Protein AF-A0A1A9G504-F1 (afdb_monomer_lite)

Sequence (222 aa):
MKFLPTSFRLSRKLLIIVTGVVVLTGASGAAAIFVGRDALLGPPAEQVSGAACTTVSTVRLDRNGQQWLRKYVRSDAKDGDVRIKTALRVAGAVSNHEEADLYQVILLDAAGPVNRADMRGRAIGAEVLFARNPSAIPGMAAPFVARYTTGQPAGNGEFYGERKELSLDEIKTIVTAMKERADCIDPHAVEEAGGHREAKAEGGHGEASAEDGSHEVAASEH

Structure (mmCIF, N/CA/C/O backbone):
data_AF-A0A1A9G504-F1
#
_entry.id   AF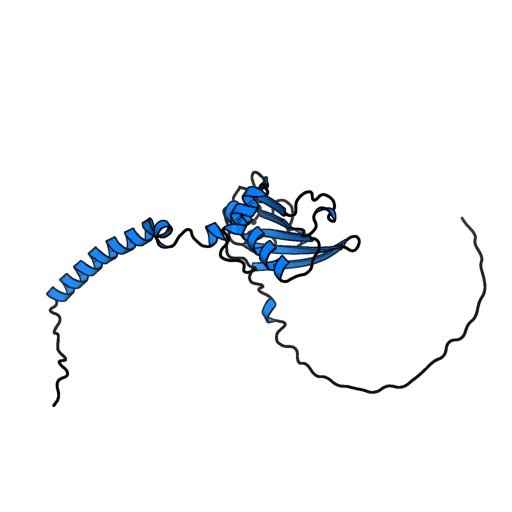-A0A1A9G504-F1
#
loop_
_atom_site.group_PDB
_atom_site.id
_atom_site.type_symbol
_atom_site.label_atom_id
_atom_site.label_alt_id
_atom_site.label_comp_id
_atom_site.label_asym_id
_atom_site.label_entity_id
_atom_site.label_seq_id
_atom_site.pdbx_PDB_ins_code
_atom_site.Cartn_x
_atom_site.Cartn_y
_atom_site.Cartn_z
_atom_site.occupancy
_atom_site.B_iso_or_equiv
_atom_site.auth_seq_id
_atom_site.auth_comp_id
_atom_site.auth_asym_id
_atom_site.auth_atom_id
_atom_site.pdbx_PDB_model_num
ATOM 1 N N . MET A 1 1 ? -19.386 -36.206 -58.425 1.00 35.31 1 MET A N 1
ATOM 2 C CA . MET A 1 1 ? -18.676 -35.072 -59.060 1.00 35.31 1 MET A CA 1
ATOM 3 C C . MET A 1 1 ? -17.596 -34.597 -58.103 1.00 35.31 1 MET A C 1
ATOM 5 O O . MET A 1 1 ? -17.877 -34.444 -56.923 1.00 35.31 1 MET A O 1
ATOM 9 N N . LYS A 1 2 ? -16.356 -34.499 -58.583 1.00 49.28 2 LYS A N 1
ATOM 10 C CA . LYS A 1 2 ? -15.133 -34.321 -57.793 1.00 49.28 2 LYS A CA 1
ATOM 11 C C . LYS A 1 2 ? -14.494 -33.010 -58.245 1.00 49.28 2 LYS A C 1
ATOM 13 O O . LYS A 1 2 ? -14.069 -32.955 -59.388 1.00 49.28 2 LYS A O 1
ATOM 18 N N . PHE A 1 3 ? -14.447 -31.991 -57.386 1.00 44.38 3 PHE A N 1
ATOM 19 C CA . PHE A 1 3 ? -13.651 -30.777 -57.611 1.00 44.38 3 PHE A CA 1
ATOM 20 C C . PHE A 1 3 ? -13.178 -30.199 -56.271 1.00 44.38 3 PHE A C 1
ATOM 22 O O . PHE A 1 3 ? -13.770 -29.276 -55.727 1.00 44.38 3 PHE A O 1
ATOM 29 N N . LEU A 1 4 ? -12.082 -30.754 -55.747 1.00 56.56 4 LEU A N 1
ATOM 30 C CA . LEU A 1 4 ? -11.116 -29.941 -55.010 1.00 56.56 4 LEU A CA 1
ATOM 31 C C . LEU A 1 4 ? -10.142 -29.361 -56.044 1.00 56.56 4 LEU A C 1
ATOM 33 O O . LEU A 1 4 ? -9.482 -30.151 -56.725 1.00 56.56 4 LEU A O 1
ATOM 37 N N . PRO A 1 5 ? -10.010 -28.033 -56.186 1.00 54.72 5 PRO A N 1
ATOM 38 C CA . PRO A 1 5 ? -8.910 -27.461 -56.939 1.00 54.72 5 PRO A CA 1
ATOM 39 C C . PRO A 1 5 ? -7.704 -27.288 -56.009 1.00 54.72 5 PRO A C 1
ATOM 41 O O . PRO A 1 5 ? -7.529 -26.257 -55.364 1.00 54.72 5 PRO A O 1
ATOM 44 N N . THR A 1 6 ? -6.842 -28.301 -55.965 1.00 62.38 6 THR A N 1
ATOM 45 C CA . THR A 1 6 ? -5.483 -28.174 -55.429 1.00 62.38 6 THR A CA 1
ATOM 46 C C . THR A 1 6 ? -4.529 -27.961 -56.597 1.00 62.38 6 THR A C 1
ATOM 48 O O . THR A 1 6 ? -4.148 -28.922 -57.252 1.00 62.38 6 THR A O 1
ATOM 51 N N . SER A 1 7 ? -4.149 -26.709 -56.865 1.00 50.94 7 SER A N 1
ATOM 52 C CA . SER A 1 7 ? -2.791 -26.340 -57.309 1.00 50.94 7 SER A CA 1
ATOM 53 C C . SER A 1 7 ? -2.703 -24.840 -57.608 1.00 50.94 7 SER A C 1
ATOM 55 O O . SER A 1 7 ? -2.532 -24.429 -58.756 1.00 50.94 7 SER A O 1
ATOM 57 N N . PHE A 1 8 ? -2.779 -23.996 -56.578 1.00 56.97 8 PHE A N 1
ATOM 58 C CA . PHE A 1 8 ? -2.274 -22.631 -56.708 1.00 56.97 8 PHE A CA 1
ATOM 59 C C . PHE A 1 8 ? -0.743 -22.718 -56.671 1.00 56.97 8 PHE A C 1
ATOM 61 O O . PHE A 1 8 ? -0.133 -22.767 -55.603 1.00 56.97 8 PHE A O 1
ATOM 68 N N . ARG A 1 9 ? -0.094 -22.838 -57.835 1.00 61.94 9 ARG A N 1
ATOM 69 C CA . ARG A 1 9 ? 1.369 -22.730 -57.906 1.00 61.94 9 ARG A CA 1
ATOM 70 C C . ARG A 1 9 ? 1.725 -21.267 -57.655 1.00 61.94 9 ARG A C 1
ATOM 72 O O . ARG A 1 9 ? 1.732 -20.468 -58.588 1.00 61.94 9 ARG A O 1
ATOM 79 N N . LEU A 1 10 ? 1.978 -20.908 -56.392 1.00 58.88 10 LEU A N 1
ATOM 80 C CA . LEU A 1 10 ? 2.498 -19.588 -56.036 1.00 58.88 10 LEU A CA 1
ATOM 81 C C . LEU A 1 10 ? 3.826 -19.386 -56.772 1.00 58.88 10 LEU A C 1
ATOM 83 O O . LEU A 1 10 ? 4.852 -19.973 -56.433 1.00 58.88 10 LEU A O 1
ATOM 87 N N . SER A 1 11 ? 3.789 -18.565 -57.819 1.00 71.56 11 SER A N 1
ATOM 88 C CA . SER A 1 11 ? 4.985 -18.112 -58.517 1.00 71.56 11 SER A CA 1
ATOM 89 C C . SER A 1 11 ? 5.941 -17.484 -57.504 1.00 71.56 11 SER A C 1
ATOM 91 O O . SER A 1 11 ? 5.524 -16.674 -56.676 1.00 71.56 11 SER A O 1
ATOM 93 N N . ARG A 1 12 ? 7.236 -17.809 -57.597 1.00 68.81 12 ARG A N 1
ATOM 94 C CA . ARG A 1 12 ? 8.288 -17.245 -56.732 1.00 68.81 12 ARG A CA 1
ATOM 95 C C . ARG A 1 12 ? 8.244 -15.709 -56.701 1.00 68.81 12 ARG A C 1
ATOM 97 O O . ARG A 1 12 ? 8.539 -15.112 -55.676 1.00 68.81 12 ARG A O 1
ATOM 104 N N . LYS A 1 13 ? 7.803 -15.078 -57.798 1.00 70.69 13 LYS A N 1
ATOM 105 C CA . LYS A 1 13 ? 7.605 -13.623 -57.905 1.00 70.69 13 LYS A CA 1
ATOM 106 C C . LYS A 1 13 ? 6.394 -13.128 -57.105 1.00 70.69 13 LYS A C 1
ATOM 108 O O . LYS A 1 13 ? 6.485 -12.093 -56.460 1.00 70.69 13 LYS A O 1
ATOM 113 N N . LEU A 1 14 ? 5.290 -13.879 -57.110 1.00 75.31 14 LEU A N 1
ATOM 114 C CA . LEU A 1 14 ? 4.096 -13.562 -56.319 1.00 75.31 14 LEU A CA 1
ATOM 115 C C . LEU A 1 14 ? 4.392 -13.684 -54.819 1.00 75.31 14 LEU A C 1
ATOM 117 O O . LEU A 1 14 ? 3.978 -12.831 -54.046 1.00 75.31 14 LEU A O 1
ATOM 121 N N . LEU A 1 15 ? 5.167 -14.702 -54.430 1.00 76.88 15 LEU A N 1
ATOM 122 C CA . LEU A 1 15 ? 5.637 -14.875 -53.056 1.00 76.88 15 LEU A CA 1
ATOM 123 C C . LEU A 1 15 ? 6.455 -13.663 -52.599 1.00 76.88 15 LEU A C 1
ATOM 125 O O . LEU A 1 15 ? 6.139 -13.093 -51.568 1.00 76.88 15 LEU A O 1
ATOM 129 N N . ILE A 1 16 ? 7.418 -13.200 -53.403 1.00 76.56 16 ILE A N 1
ATOM 130 C CA . ILE A 1 16 ? 8.230 -12.014 -53.076 1.00 76.56 16 ILE A CA 1
ATOM 131 C C . ILE A 1 16 ? 7.366 -10.753 -52.931 1.00 76.56 16 ILE A C 1
ATOM 133 O O . ILE A 1 16 ? 7.586 -9.976 -52.007 1.00 76.56 16 ILE A O 1
ATOM 137 N N . ILE A 1 17 ? 6.369 -10.555 -53.801 1.00 77.81 17 ILE A N 1
ATOM 138 C CA . ILE A 1 17 ? 5.471 -9.392 -53.723 1.00 77.81 17 ILE A CA 1
ATOM 139 C C . ILE A 1 17 ? 4.605 -9.461 -52.464 1.00 77.81 17 ILE A C 1
ATOM 141 O O . ILE A 1 17 ? 4.524 -8.483 -51.729 1.00 77.81 17 ILE A O 1
ATOM 145 N N . VAL A 1 18 ? 3.996 -10.614 -52.180 1.00 76.44 18 VAL A N 1
ATOM 146 C CA . VAL A 1 18 ? 3.165 -10.795 -50.982 1.00 76.44 18 VAL A CA 1
ATOM 147 C C . VAL A 1 18 ? 4.009 -10.644 -49.718 1.00 76.44 18 VAL A C 1
ATOM 149 O O . VAL A 1 18 ? 3.599 -9.934 -48.807 1.00 76.44 18 VAL A O 1
ATOM 152 N N . THR A 1 19 ? 5.209 -11.226 -49.667 1.00 72.06 19 THR A N 1
ATOM 153 C CA . THR A 1 19 ? 6.129 -11.047 -48.537 1.00 72.06 19 THR A CA 1
ATOM 154 C C . THR A 1 19 ? 6.553 -9.586 -48.395 1.00 72.06 19 THR A C 1
ATOM 156 O O . THR A 1 19 ? 6.542 -9.070 -47.285 1.00 72.06 19 THR A O 1
ATOM 159 N N . GLY A 1 20 ? 6.861 -8.889 -49.493 1.00 74.25 20 GLY A N 1
ATOM 160 C CA . GLY A 1 20 ? 7.209 -7.466 -49.469 1.00 74.25 20 GLY A CA 1
ATOM 161 C C . GLY A 1 20 ? 6.076 -6.592 -48.933 1.00 74.25 20 GLY A C 1
ATOM 162 O O . GLY A 1 20 ? 6.307 -5.769 -48.051 1.00 74.25 20 GLY A O 1
ATOM 163 N N . VAL A 1 21 ? 4.845 -6.818 -49.402 1.00 73.50 21 VAL A N 1
ATOM 164 C CA . VAL A 1 21 ? 3.653 -6.108 -48.913 1.00 73.50 21 VAL A CA 1
ATOM 165 C C . VAL A 1 21 ? 3.415 -6.413 -47.438 1.00 73.50 21 VAL A C 1
ATOM 167 O O . VAL A 1 21 ? 3.274 -5.476 -46.665 1.00 73.50 21 VAL A O 1
ATOM 170 N N . VAL A 1 22 ? 3.451 -7.682 -47.022 1.00 74.94 22 VAL A N 1
ATOM 171 C CA . VAL A 1 22 ? 3.251 -8.079 -45.617 1.00 74.94 22 VAL A CA 1
ATOM 172 C C . VAL A 1 22 ? 4.322 -7.486 -44.701 1.00 74.94 22 VAL A C 1
ATOM 174 O O . VAL A 1 22 ? 3.990 -7.032 -43.610 1.00 74.94 22 VAL A O 1
ATOM 177 N N . VAL A 1 23 ? 5.587 -7.439 -45.129 1.00 69.75 23 VAL A N 1
ATOM 178 C CA . VAL A 1 23 ? 6.676 -6.823 -44.352 1.00 69.75 23 VAL A CA 1
ATOM 179 C C . VAL A 1 23 ? 6.474 -5.308 -44.237 1.00 69.75 23 VAL A C 1
ATOM 181 O O . VAL A 1 23 ? 6.589 -4.766 -43.139 1.00 69.75 23 VAL A O 1
ATOM 184 N N . LEU A 1 24 ? 6.112 -4.628 -45.329 1.00 62.97 24 LEU A N 1
ATOM 185 C CA . LEU A 1 24 ? 5.872 -3.180 -45.335 1.00 62.97 24 LEU A CA 1
ATOM 186 C C . LEU A 1 24 ? 4.631 -2.792 -44.515 1.00 62.97 24 LEU A C 1
ATOM 188 O O . LEU A 1 24 ? 4.704 -1.885 -43.688 1.00 62.97 24 LEU A O 1
ATOM 192 N N . THR A 1 25 ? 3.508 -3.495 -44.677 1.00 62.22 25 THR A N 1
ATOM 193 C CA . THR A 1 25 ? 2.282 -3.220 -43.909 1.00 62.22 25 THR A CA 1
ATOM 194 C C . THR A 1 25 ? 2.392 -3.685 -42.457 1.00 62.22 25 THR A C 1
ATOM 196 O O . THR A 1 25 ? 1.853 -3.037 -41.562 1.00 62.22 25 THR A O 1
ATOM 199 N N . GLY A 1 26 ? 3.109 -4.784 -42.202 1.00 57.88 26 GLY A N 1
ATOM 200 C CA . GLY A 1 26 ? 3.349 -5.314 -40.859 1.00 57.88 26 GLY A CA 1
ATOM 201 C C . GLY A 1 26 ? 4.216 -4.386 -40.008 1.00 57.88 26 GLY A C 1
ATOM 202 O O . GLY A 1 26 ? 3.912 -4.177 -38.834 1.00 57.88 26 GLY A O 1
ATOM 203 N N . ALA A 1 27 ? 5.235 -3.759 -40.606 1.00 57.69 27 ALA A N 1
ATOM 204 C CA . ALA A 1 27 ? 6.077 -2.781 -39.919 1.00 57.69 27 ALA A CA 1
ATOM 205 C C . ALA A 1 27 ? 5.293 -1.517 -39.509 1.00 57.69 27 ALA A C 1
ATOM 207 O O . ALA A 1 27 ? 5.419 -1.057 -38.373 1.00 57.69 27 ALA A O 1
ATOM 208 N N . SER A 1 28 ? 4.433 -0.984 -40.387 1.00 57.28 28 SER A N 1
ATOM 209 C CA . SER A 1 28 ? 3.606 0.194 -40.071 1.00 57.28 28 SER A CA 1
ATOM 210 C C . SER A 1 28 ? 2.490 -0.103 -39.061 1.00 57.28 28 SER A C 1
ATOM 212 O O . SER A 1 28 ? 2.208 0.732 -38.202 1.00 57.28 28 SER A O 1
ATOM 214 N N . GLY A 1 29 ? 1.884 -1.295 -39.116 1.00 57.09 29 GLY A N 1
ATOM 215 C CA . GLY A 1 29 ? 0.860 -1.714 -38.153 1.00 57.09 29 GLY A CA 1
ATOM 216 C C . GLY A 1 29 ? 1.403 -1.881 -36.730 1.00 57.09 29 GLY A C 1
ATOM 217 O O . GLY A 1 29 ? 0.769 -1.437 -35.773 1.00 57.09 29 GLY A O 1
ATOM 218 N N . ALA A 1 30 ? 2.605 -2.450 -36.577 1.00 59.53 30 ALA A N 1
ATOM 219 C CA . ALA A 1 30 ? 3.240 -2.623 -35.269 1.00 59.53 30 ALA A CA 1
ATOM 220 C C . ALA A 1 30 ? 3.575 -1.279 -34.594 1.00 59.53 30 ALA A C 1
ATOM 222 O O . ALA A 1 30 ? 3.347 -1.115 -33.394 1.00 59.53 30 ALA A O 1
ATOM 223 N N . ALA A 1 31 ? 4.048 -0.294 -35.366 1.00 60.19 31 ALA A N 1
ATOM 224 C CA . ALA A 1 31 ? 4.345 1.042 -34.852 1.00 60.19 31 ALA A CA 1
ATOM 225 C C . ALA A 1 31 ? 3.081 1.773 -34.358 1.00 60.19 31 ALA A C 1
ATOM 227 O O . ALA A 1 31 ? 3.099 2.382 -33.287 1.00 60.19 31 ALA A O 1
ATOM 228 N N . ALA A 1 32 ? 1.968 1.664 -35.092 1.00 62.88 32 ALA A N 1
ATOM 229 C CA . ALA A 1 32 ? 0.696 2.272 -34.702 1.00 62.88 32 ALA A CA 1
ATOM 230 C C . ALA A 1 32 ? 0.116 1.659 -33.414 1.00 62.88 32 ALA A C 1
ATOM 232 O O . ALA A 1 32 ? -0.417 2.387 -32.581 1.00 62.88 32 ALA A O 1
ATOM 233 N N . ILE A 1 33 ? 0.261 0.344 -33.210 1.00 63.03 33 ILE A N 1
ATOM 234 C CA . ILE A 1 33 ? -0.173 -0.320 -31.969 1.00 63.03 33 ILE A CA 1
ATOM 235 C C . ILE A 1 33 ? 0.709 0.092 -30.790 1.00 63.03 33 ILE A C 1
ATOM 237 O O . ILE A 1 33 ? 0.187 0.300 -29.701 1.00 63.03 33 ILE A O 1
ATOM 241 N N . PHE A 1 34 ? 2.023 0.235 -30.982 1.00 61.16 34 PHE A N 1
ATOM 242 C CA . PHE A 1 34 ? 2.930 0.610 -29.895 1.00 61.16 34 PHE A CA 1
ATOM 243 C C . PHE A 1 34 ? 2.701 2.052 -29.422 1.00 61.16 34 PHE A C 1
ATOM 245 O O . PHE A 1 34 ? 2.596 2.293 -28.223 1.00 61.16 34 PHE A O 1
ATOM 252 N N . VAL A 1 35 ? 2.560 2.999 -30.355 1.00 66.75 35 VAL A N 1
ATOM 253 C CA . VAL A 1 35 ? 2.333 4.422 -30.035 1.00 66.75 35 VAL A CA 1
ATOM 254 C C . VAL A 1 35 ? 0.873 4.695 -29.646 1.00 66.75 35 VAL A C 1
ATOM 256 O O . VAL A 1 35 ? 0.604 5.548 -28.807 1.00 66.75 35 VAL A O 1
ATOM 259 N N . GLY A 1 36 ? -0.082 3.963 -30.226 1.00 59.22 36 GLY A N 1
ATOM 260 C CA . GLY A 1 36 ? -1.516 4.129 -29.974 1.00 59.22 36 GLY A CA 1
ATOM 261 C C . GLY A 1 36 ? -2.083 3.251 -28.858 1.00 59.22 36 GLY A C 1
ATOM 262 O O . GLY A 1 36 ? -3.290 3.310 -28.620 1.00 59.22 36 GLY A O 1
ATOM 263 N N . ARG A 1 37 ? -1.266 2.429 -28.182 1.00 67.56 37 ARG A N 1
ATOM 264 C CA . ARG A 1 37 ? -1.749 1.436 -27.208 1.00 67.56 37 ARG A CA 1
ATOM 265 C C . ARG A 1 37 ? -2.593 2.067 -26.113 1.00 67.56 37 ARG A C 1
ATOM 267 O O . ARG A 1 37 ? -3.667 1.559 -25.824 1.00 67.56 37 ARG A O 1
ATOM 274 N N . ASP A 1 38 ? -2.143 3.185 -25.557 1.00 60.00 38 ASP A N 1
ATOM 275 C CA . ASP A 1 38 ? -2.834 3.831 -24.441 1.00 60.00 38 ASP A CA 1
ATOM 276 C C . ASP A 1 38 ? -4.136 4.513 -24.888 1.00 60.00 38 ASP A C 1
ATOM 278 O O . ASP A 1 38 ? -5.107 4.548 -24.136 1.00 60.00 38 ASP A O 1
ATOM 282 N N . ALA A 1 39 ? -4.199 4.991 -26.137 1.00 63.00 39 ALA A N 1
ATOM 283 C CA . ALA A 1 39 ? -5.409 5.571 -26.719 1.00 63.00 39 ALA A CA 1
ATOM 284 C C . ALA A 1 39 ? -6.437 4.503 -27.145 1.00 63.00 39 ALA A C 1
ATOM 286 O O . ALA A 1 39 ? -7.638 4.760 -27.105 1.00 63.00 39 ALA A O 1
ATOM 287 N N . LEU A 1 40 ? -5.978 3.311 -27.548 1.00 61.44 40 LEU A N 1
ATOM 288 C CA . LEU A 1 40 ? -6.829 2.219 -28.041 1.00 61.44 40 LEU A CA 1
ATOM 289 C C . LEU A 1 40 ? -7.226 1.208 -26.954 1.00 61.44 40 LEU A C 1
ATOM 291 O O . LEU A 1 40 ? -8.342 0.696 -26.981 1.00 61.44 40 LEU A O 1
ATOM 295 N N . LEU A 1 41 ? -6.328 0.900 -26.015 1.00 69.38 41 LEU A N 1
ATOM 296 C CA . LEU A 1 41 ? -6.500 -0.121 -24.970 1.00 69.38 41 LEU A CA 1
ATOM 297 C C . LEU A 1 41 ? -6.588 0.477 -23.554 1.00 69.38 41 LEU A C 1
ATOM 299 O O . LEU A 1 41 ? -6.896 -0.246 -22.604 1.00 69.38 41 LEU A O 1
ATOM 303 N N . GLY A 1 42 ? -6.374 1.789 -23.409 1.00 64.12 42 GLY A N 1
ATOM 304 C CA . GLY A 1 42 ? -6.292 2.465 -22.117 1.00 64.12 42 GLY A CA 1
ATOM 305 C C . GLY A 1 42 ? -4.930 2.284 -21.432 1.00 64.12 42 GLY A C 1
ATOM 306 O O . GLY A 1 42 ? -4.088 1.518 -21.907 1.00 64.12 42 GLY A O 1
ATOM 307 N N . PRO A 1 43 ? -4.698 2.985 -20.306 1.00 68.94 43 PRO A N 1
ATOM 308 C CA . PRO A 1 43 ? -3.458 2.865 -19.550 1.00 68.94 43 PRO A CA 1
ATOM 309 C C . PRO A 1 43 ? -3.230 1.423 -19.060 1.00 68.94 43 PRO A C 1
ATOM 311 O O . PRO A 1 43 ? -4.200 0.714 -18.765 1.00 68.94 43 PRO A O 1
ATOM 314 N N . PRO A 1 44 ? -1.962 0.984 -18.924 1.00 68.75 44 PRO A N 1
ATOM 315 C CA . PRO A 1 44 ? -1.636 -0.351 -18.432 1.00 68.75 44 PRO A CA 1
ATOM 316 C C . PRO A 1 44 ? -2.289 -0.623 -17.072 1.00 68.75 44 PRO A C 1
ATOM 318 O O . PRO A 1 44 ? -2.346 0.271 -16.228 1.00 68.75 44 PRO A O 1
ATOM 321 N N . ALA A 1 45 ? -2.717 -1.866 -16.825 1.00 68.06 45 ALA A N 1
ATOM 322 C CA . ALA A 1 45 ? -3.313 -2.263 -15.546 1.00 68.06 45 ALA A CA 1
ATOM 323 C C . ALA A 1 45 ? -2.426 -1.887 -14.347 1.00 68.06 45 ALA A C 1
ATOM 325 O O . ALA A 1 45 ? -2.937 -1.371 -13.356 1.00 68.06 45 ALA A O 1
ATOM 326 N N . GLU A 1 46 ? -1.104 -2.016 -14.491 1.00 72.50 46 GLU A N 1
ATOM 327 C CA . GLU A 1 46 ? -0.116 -1.609 -13.488 1.00 72.50 46 GLU A CA 1
ATOM 328 C C . GLU A 1 46 ? -0.187 -0.118 -13.130 1.00 72.50 46 GLU A C 1
ATOM 330 O O . GLU A 1 46 ? -0.092 0.257 -11.962 1.00 72.50 46 GLU A O 1
ATOM 335 N N . GLN A 1 47 ? -0.445 0.744 -14.114 1.00 77.06 47 GLN A N 1
ATOM 336 C CA . GLN A 1 47 ? -0.568 2.182 -13.884 1.00 77.06 47 GLN A CA 1
ATOM 337 C C . GLN A 1 47 ? -1.891 2.576 -13.224 1.00 77.06 47 GLN A C 1
ATOM 339 O O . GLN A 1 47 ? -1.969 3.646 -12.620 1.00 77.06 47 GLN A O 1
ATOM 344 N N . VAL A 1 48 ? -2.926 1.739 -13.320 1.00 81.00 48 VAL A N 1
ATOM 345 C CA . VAL A 1 48 ? -4.260 2.035 -12.774 1.00 81.00 48 VAL A CA 1
ATOM 346 C C . VAL A 1 48 ? -4.482 1.356 -11.424 1.00 81.00 48 VAL A C 1
ATOM 348 O O . VAL A 1 48 ? -4.952 1.988 -10.483 1.00 81.00 48 VAL A O 1
ATOM 351 N N . SER A 1 49 ? -4.133 0.075 -11.324 1.00 88.12 49 SER A N 1
ATOM 352 C CA . SER A 1 49 ? -4.431 -0.793 -10.177 1.00 88.12 49 SER A CA 1
ATOM 353 C C . SER A 1 49 ? -3.175 -1.244 -9.418 1.00 88.12 49 SER A C 1
ATOM 355 O O . SER A 1 49 ? -3.276 -1.981 -8.436 1.00 88.12 49 SER A O 1
ATOM 357 N N . GLY A 1 50 ? -1.992 -0.779 -9.829 1.00 91.69 50 GLY A N 1
ATOM 358 C CA . GLY A 1 50 ? -0.711 -1.175 -9.250 1.00 91.69 50 GLY A CA 1
ATOM 359 C C . GLY A 1 50 ? -0.149 -2.464 -9.852 1.00 91.69 50 GLY A C 1
ATOM 360 O O . GLY A 1 50 ? -0.811 -3.170 -10.607 1.00 91.69 50 GLY A O 1
ATOM 361 N N . ALA A 1 51 ? 1.093 -2.773 -9.507 1.00 94.25 51 ALA A N 1
ATOM 362 C CA . ALA A 1 51 ? 1.840 -3.922 -10.007 1.00 94.25 51 ALA A CA 1
ATOM 363 C C . ALA A 1 51 ? 1.393 -5.264 -9.409 1.00 94.25 51 ALA A C 1
ATOM 365 O O . ALA A 1 51 ? 0.740 -5.326 -8.360 1.00 94.25 51 ALA A O 1
ATOM 366 N N . ALA A 1 52 ? 1.829 -6.352 -10.049 1.00 93.94 52 ALA A N 1
ATOM 367 C CA . ALA A 1 52 ? 1.759 -7.695 -9.484 1.00 93.94 52 ALA A CA 1
ATOM 368 C C . ALA A 1 52 ? 2.553 -7.780 -8.170 1.00 93.94 52 ALA A C 1
ATOM 370 O O . ALA A 1 52 ? 3.550 -7.078 -7.966 1.00 93.94 52 ALA A O 1
ATOM 371 N N . CYS A 1 53 ? 2.091 -8.631 -7.258 1.00 95.62 53 CYS A N 1
ATOM 372 C CA . CYS A 1 53 ? 2.685 -8.761 -5.937 1.00 95.62 53 CYS A CA 1
ATOM 373 C C . CYS A 1 53 ? 2.475 -10.150 -5.341 1.00 95.62 53 CYS A C 1
ATOM 375 O O . CYS A 1 53 ? 1.524 -10.855 -5.696 1.00 95.62 53 CYS A O 1
ATOM 377 N N . THR A 1 54 ? 3.343 -10.505 -4.394 1.00 95.31 54 THR A N 1
ATOM 378 C CA . THR A 1 54 ? 3.218 -11.713 -3.575 1.00 95.31 54 THR A CA 1
ATOM 379 C C . THR A 1 54 ? 3.107 -11.370 -2.095 1.00 95.31 54 THR A C 1
ATOM 381 O O . THR A 1 54 ? 3.659 -10.369 -1.624 1.00 95.31 54 THR A O 1
ATOM 384 N N . THR A 1 55 ? 2.362 -12.189 -1.357 1.00 95.25 55 THR A N 1
ATOM 385 C CA . THR A 1 55 ? 2.268 -12.079 0.101 1.00 95.25 55 THR A CA 1
ATOM 386 C C . THR A 1 55 ? 3.555 -12.604 0.728 1.00 95.25 55 THR A C 1
ATOM 388 O O . THR A 1 55 ? 4.025 -13.682 0.377 1.00 95.25 55 THR A O 1
ATOM 391 N N . VAL A 1 56 ? 4.129 -11.834 1.654 1.00 93.75 56 VAL A N 1
ATOM 392 C CA . VAL A 1 56 ? 5.303 -12.248 2.436 1.00 93.75 56 VAL A CA 1
ATOM 393 C C . VAL A 1 56 ? 4.876 -12.784 3.795 1.00 93.75 56 VAL A C 1
ATOM 395 O O . VAL A 1 56 ? 5.337 -13.832 4.227 1.00 93.75 56 VAL A O 1
ATOM 398 N N . SER A 1 57 ? 4.007 -12.052 4.494 1.00 93.06 57 SER A N 1
ATOM 399 C CA . SER A 1 57 ? 3.398 -12.524 5.738 1.00 93.06 57 SER A CA 1
ATOM 400 C C . SER A 1 57 ? 2.155 -11.714 6.084 1.00 93.06 57 SER A C 1
ATOM 402 O O . SER A 1 57 ? 2.060 -10.530 5.757 1.00 93.06 57 SER A O 1
ATOM 404 N N . THR A 1 58 ? 1.231 -12.338 6.807 1.00 94.88 58 THR A N 1
ATOM 405 C CA . THR A 1 58 ? 0.076 -11.670 7.414 1.00 94.88 58 THR A CA 1
ATOM 406 C C . THR A 1 58 ? 0.143 -11.864 8.921 1.00 94.88 58 THR A C 1
ATOM 408 O O . THR A 1 58 ? 0.368 -12.968 9.412 1.00 94.88 58 THR A O 1
ATOM 411 N N . VAL A 1 59 ? -0.020 -10.782 9.672 1.00 94.56 59 VAL A N 1
ATOM 412 C CA . VAL A 1 59 ? 0.079 -10.764 11.129 1.00 94.56 59 VAL A CA 1
ATOM 413 C C . VAL A 1 59 ? -1.223 -10.240 11.695 1.00 94.56 59 VAL A C 1
ATOM 415 O O . VAL A 1 59 ? -1.615 -9.122 11.378 1.00 94.56 59 VAL A O 1
ATOM 418 N N . ARG A 1 60 ? -1.850 -11.015 12.574 1.00 95.69 60 ARG A N 1
ATOM 419 C CA . ARG A 1 60 ? -2.993 -10.569 13.371 1.00 95.69 60 ARG A CA 1
ATOM 420 C C . ARG A 1 60 ? -2.500 -10.206 14.766 1.00 95.69 60 ARG A C 1
ATOM 422 O O . ARG A 1 60 ? -1.679 -10.928 15.333 1.00 95.69 60 ARG A O 1
ATOM 429 N N . LEU A 1 61 ? -2.928 -9.059 15.272 1.00 94.12 61 LEU A N 1
ATOM 430 C CA . LEU A 1 61 ? -2.605 -8.583 16.609 1.00 94.12 61 LEU A CA 1
ATOM 431 C C . LEU A 1 61 ? -3.899 -8.188 17.307 1.00 94.12 61 LEU A C 1
ATOM 433 O O . LEU A 1 61 ? -4.701 -7.465 16.729 1.00 94.12 61 LEU A O 1
ATOM 437 N N . ASP A 1 62 ? -4.050 -8.602 18.558 1.00 94.19 62 ASP A N 1
ATOM 438 C CA . ASP A 1 62 ? -5.052 -8.027 19.445 1.00 94.19 62 ASP A CA 1
ATOM 439 C C . ASP A 1 62 ? -4.433 -6.832 20.173 1.00 94.19 62 ASP A C 1
ATOM 441 O O . ASP A 1 62 ? -3.337 -6.936 20.743 1.00 94.19 62 ASP A O 1
ATOM 445 N N . ARG A 1 63 ? -5.099 -5.679 20.124 1.00 89.56 63 ARG A N 1
ATOM 446 C CA . ARG A 1 63 ? -4.671 -4.488 20.850 1.00 89.56 63 ARG A CA 1
ATOM 447 C C . ARG A 1 63 ? -5.859 -3.801 21.494 1.00 89.56 63 ARG A C 1
ATOM 449 O O . ARG A 1 63 ? -6.647 -3.151 20.818 1.00 89.56 63 ARG A O 1
ATOM 456 N N . ASN A 1 64 ? -5.935 -3.881 22.821 1.00 88.44 64 ASN A N 1
ATOM 457 C CA . ASN A 1 64 ? -7.022 -3.296 23.611 1.00 88.44 64 ASN A CA 1
ATOM 458 C C . ASN A 1 64 ? -8.408 -3.777 23.134 1.00 88.44 64 ASN A C 1
ATOM 460 O O . ASN A 1 64 ? -9.336 -2.973 23.044 1.00 88.44 64 ASN A O 1
ATOM 464 N N . GLY A 1 65 ? -8.529 -5.062 22.775 1.00 89.25 65 GLY A N 1
ATOM 465 C CA . GLY A 1 65 ? -9.768 -5.638 22.248 1.00 89.25 65 GLY A CA 1
ATOM 466 C C . GLY A 1 65 ? -10.075 -5.273 20.793 1.00 89.25 65 GLY A C 1
ATOM 467 O O . GLY A 1 65 ? -11.167 -5.574 20.324 1.00 89.25 65 GLY A O 1
ATOM 468 N N . GLN A 1 66 ? -9.141 -4.629 20.085 1.00 93.00 66 GLN A N 1
ATOM 469 C CA . GLN A 1 66 ? -9.235 -4.370 18.649 1.00 93.00 66 GLN A CA 1
ATOM 470 C C . GLN A 1 66 ? -8.379 -5.372 17.874 1.00 93.00 66 GLN A C 1
ATOM 472 O O . GLN A 1 66 ? -7.217 -5.602 18.222 1.00 93.00 66 GLN A O 1
ATOM 477 N N . GLN A 1 67 ? -8.919 -5.910 16.785 1.00 95.44 67 GLN A N 1
ATOM 478 C CA . GLN A 1 67 ? -8.208 -6.797 15.869 1.00 95.44 67 GLN A CA 1
ATOM 479 C C . GLN A 1 67 ? -7.478 -5.976 14.809 1.00 95.44 67 GLN A C 1
ATOM 481 O O . GLN A 1 67 ? -8.084 -5.283 13.991 1.00 95.44 67 GLN A O 1
ATOM 486 N N . TRP A 1 68 ? -6.152 -6.036 14.818 1.00 96.44 68 TRP A N 1
ATOM 487 C CA . TRP A 1 68 ? -5.295 -5.354 13.854 1.00 96.44 68 TRP A CA 1
ATOM 488 C C . TRP A 1 68 ? -4.681 -6.383 12.911 1.00 96.44 68 TRP A C 1
ATOM 490 O O . TRP A 1 68 ? -3.994 -7.311 13.342 1.00 96.44 68 TRP A O 1
ATOM 500 N N . LEU A 1 69 ? -4.883 -6.200 11.612 1.00 97.19 69 LEU A N 1
ATOM 501 C CA . LEU A 1 69 ? -4.317 -7.040 10.567 1.00 97.19 69 LEU A CA 1
ATOM 502 C C . LEU A 1 69 ? -3.223 -6.267 9.840 1.00 97.19 69 LEU A C 1
ATOM 504 O O . LEU A 1 69 ? -3.482 -5.285 9.149 1.00 97.19 69 LEU A O 1
ATOM 508 N N . ARG A 1 70 ? -1.985 -6.740 9.957 1.00 97.06 70 ARG A N 1
ATOM 509 C CA . ARG A 1 70 ? -0.833 -6.196 9.241 1.00 97.06 70 ARG A CA 1
ATOM 510 C C . ARG A 1 70 ? -0.342 -7.183 8.195 1.00 97.06 70 ARG A C 1
ATOM 512 O O . ARG A 1 70 ? 0.152 -8.255 8.541 1.00 97.06 70 ARG A O 1
ATOM 519 N N . LYS A 1 71 ? -0.435 -6.807 6.925 1.00 97.38 71 LYS A N 1
ATOM 520 C CA . LYS A 1 71 ? -0.017 -7.614 5.782 1.00 97.38 71 LYS A CA 1
ATOM 521 C C . LYS A 1 71 ? 1.227 -7.020 5.132 1.00 97.38 71 LYS A C 1
ATOM 523 O O . LYS A 1 71 ? 1.252 -5.842 4.787 1.00 97.38 71 LYS A O 1
ATOM 528 N N . TYR A 1 72 ? 2.244 -7.851 4.949 1.00 97.38 72 TYR A N 1
ATOM 529 C CA . TYR A 1 72 ? 3.459 -7.526 4.216 1.00 97.38 72 TYR A CA 1
ATOM 530 C C . TYR A 1 72 ? 3.387 -8.163 2.837 1.00 97.38 72 TYR A C 1
ATOM 532 O O . TYR A 1 72 ? 3.199 -9.376 2.712 1.00 97.38 72 TYR A O 1
ATOM 540 N N . VAL A 1 73 ? 3.559 -7.345 1.810 1.00 97.38 73 VAL A N 1
ATOM 541 C CA . VAL A 1 73 ? 3.566 -7.770 0.412 1.00 97.38 73 VAL A CA 1
ATOM 542 C C . VAL A 1 73 ? 4.831 -7.276 -0.267 1.00 97.38 73 VAL A C 1
ATOM 544 O O . VAL A 1 73 ? 5.430 -6.289 0.163 1.00 97.38 73 VAL A O 1
ATOM 547 N N . ARG A 1 74 ? 5.243 -7.950 -1.337 1.00 96.00 74 ARG A N 1
ATOM 548 C CA . ARG A 1 74 ? 6.393 -7.539 -2.146 1.00 96.00 74 ARG A CA 1
ATOM 549 C C . ARG A 1 74 ? 6.027 -7.406 -3.614 1.00 96.00 74 ARG A C 1
ATOM 551 O O . ARG A 1 74 ? 5.137 -8.107 -4.095 1.00 96.00 74 ARG A O 1
ATOM 558 N N . SER A 1 75 ? 6.707 -6.505 -4.311 1.00 96.12 75 SER A N 1
ATOM 559 C CA . SER A 1 75 ? 6.493 -6.230 -5.732 1.00 96.12 75 SER A CA 1
ATOM 560 C C . SER A 1 75 ? 7.776 -5.703 -6.377 1.00 96.12 75 SER A C 1
ATOM 562 O O . SER A 1 75 ? 8.624 -5.134 -5.692 1.00 96.12 75 SER A O 1
ATOM 564 N N . ASP A 1 76 ? 7.888 -5.847 -7.697 1.00 94.69 76 ASP A N 1
ATOM 565 C CA . ASP A 1 76 ? 8.966 -5.268 -8.511 1.00 94.69 76 ASP A CA 1
ATOM 566 C C . ASP A 1 76 ? 8.729 -3.790 -8.884 1.00 94.69 76 ASP A C 1
ATOM 568 O O . ASP A 1 76 ? 9.543 -3.190 -9.589 1.00 94.69 76 ASP A O 1
ATOM 572 N N . ALA A 1 77 ? 7.637 -3.182 -8.401 1.00 94.75 77 ALA A N 1
ATOM 573 C CA . ALA A 1 77 ? 7.249 -1.802 -8.693 1.00 94.75 77 ALA A CA 1
ATOM 574 C C . ALA A 1 77 ? 8.343 -0.771 -8.342 1.00 94.75 77 ALA A C 1
ATOM 576 O O . ALA A 1 77 ? 8.640 -0.497 -7.170 1.00 94.75 77 ALA A O 1
ATOM 577 N N . LYS A 1 78 ? 8.902 -0.133 -9.377 1.00 93.38 78 LYS A N 1
ATOM 578 C CA . LYS A 1 78 ? 9.990 0.852 -9.246 1.00 93.38 78 LYS A CA 1
ATOM 579 C C . LYS A 1 78 ? 9.504 2.259 -8.938 1.00 93.38 78 LYS A C 1
ATOM 581 O O . LYS A 1 78 ? 10.188 2.972 -8.201 1.00 93.38 78 LYS A O 1
ATOM 586 N N . ASP A 1 79 ? 8.307 2.613 -9.383 1.00 94.12 79 ASP A N 1
ATOM 587 C CA . ASP A 1 79 ? 7.728 3.931 -9.146 1.00 94.12 79 ASP A CA 1
ATOM 588 C C . ASP A 1 79 ? 6.851 3.960 -7.890 1.00 94.12 79 ASP A C 1
ATOM 590 O O . ASP A 1 79 ? 6.133 3.011 -7.559 1.00 94.12 79 ASP A O 1
ATOM 594 N N . GLY A 1 80 ? 6.934 5.067 -7.153 1.00 94.88 80 GLY A N 1
ATOM 595 C CA . GLY A 1 80 ? 6.212 5.241 -5.895 1.00 94.88 80 GLY A CA 1
ATOM 596 C C . GLY A 1 80 ? 4.693 5.270 -6.054 1.00 94.88 80 GLY A C 1
ATOM 597 O O . GLY A 1 80 ? 3.977 4.744 -5.201 1.00 94.88 80 GLY A O 1
ATOM 598 N N . ASP A 1 81 ? 4.202 5.822 -7.163 1.00 95.06 81 ASP A N 1
ATOM 599 C CA . ASP A 1 81 ? 2.775 5.868 -7.475 1.00 95.06 81 ASP A CA 1
ATOM 600 C C . ASP A 1 81 ? 2.220 4.462 -7.776 1.00 95.06 81 ASP A C 1
ATOM 602 O O . ASP A 1 81 ? 1.128 4.114 -7.325 1.00 95.06 81 ASP A O 1
ATOM 606 N N . VAL A 1 82 ? 2.987 3.616 -8.469 1.00 96.44 82 VAL A N 1
ATOM 607 C CA . VAL A 1 82 ? 2.621 2.213 -8.706 1.00 96.44 82 VAL A CA 1
ATOM 608 C C . VAL A 1 82 ? 2.591 1.450 -7.384 1.00 96.44 82 VAL A C 1
ATOM 610 O O . VAL A 1 82 ? 1.617 0.751 -7.105 1.00 96.44 82 VAL A O 1
ATOM 613 N N . ARG A 1 83 ? 3.598 1.638 -6.517 1.00 97.69 83 ARG A N 1
ATOM 614 C CA . ARG A 1 83 ? 3.634 1.007 -5.186 1.00 97.69 83 ARG A CA 1
ATOM 615 C C . ARG A 1 83 ? 2.424 1.372 -4.330 1.00 97.69 83 ARG A C 1
ATOM 617 O O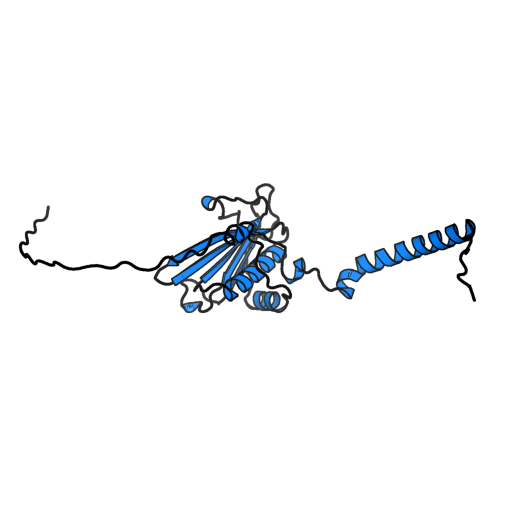 . ARG A 1 83 ? 1.827 0.484 -3.720 1.00 97.69 83 ARG A O 1
ATOM 624 N N . ILE A 1 84 ? 2.045 2.651 -4.274 1.00 97.94 84 ILE A N 1
ATOM 625 C CA . ILE A 1 84 ? 0.905 3.060 -3.444 1.00 97.94 84 ILE A CA 1
ATOM 626 C C . ILE A 1 84 ? -0.424 2.552 -4.008 1.00 97.94 84 ILE A C 1
ATOM 628 O O . ILE A 1 84 ? -1.273 2.110 -3.235 1.00 97.94 84 ILE A O 1
ATOM 632 N N . LYS A 1 85 ? -0.584 2.506 -5.339 1.00 97.75 85 LYS A N 1
ATOM 633 C CA . LYS A 1 85 ? -1.744 1.872 -5.989 1.00 97.75 85 LYS A CA 1
ATOM 634 C C . LYS A 1 85 ? -1.825 0.384 -5.644 1.00 97.75 85 LYS A C 1
ATOM 636 O O . LYS A 1 85 ? -2.890 -0.081 -5.248 1.00 97.75 85 LYS A O 1
ATOM 641 N N . THR A 1 86 ? -0.707 -0.344 -5.695 1.00 98.00 86 THR A N 1
ATOM 642 C CA . THR A 1 86 ? -0.653 -1.758 -5.286 1.00 98.00 86 THR A CA 1
ATOM 643 C C . THR A 1 86 ? -1.100 -1.936 -3.836 1.00 98.00 86 THR A C 1
ATOM 645 O O . THR A 1 86 ? -1.952 -2.775 -3.554 1.00 98.00 86 THR A O 1
ATOM 648 N N . ALA A 1 87 ? -0.564 -1.135 -2.911 1.00 98.12 87 ALA A N 1
ATOM 649 C CA . ALA A 1 87 ? -0.914 -1.232 -1.495 1.00 98.12 87 ALA A CA 1
ATOM 650 C C . ALA A 1 87 ? -2.395 -0.892 -1.231 1.00 98.12 87 ALA A C 1
ATOM 652 O O . ALA A 1 87 ? -3.049 -1.586 -0.455 1.00 98.12 87 ALA A O 1
ATOM 653 N N . LEU A 1 88 ? -2.946 0.120 -1.914 1.00 97.88 88 LEU A N 1
ATOM 654 C CA . LEU A 1 88 ? -4.365 0.490 -1.833 1.00 97.88 88 LEU A CA 1
ATOM 655 C C . LEU A 1 88 ? -5.277 -0.620 -2.372 1.00 97.88 88 LEU A C 1
ATOM 657 O O . LEU A 1 88 ? -6.261 -0.970 -1.718 1.00 97.88 88 LEU A O 1
ATOM 661 N N . ARG A 1 89 ? -4.928 -1.210 -3.524 1.00 97.44 89 ARG A N 1
ATOM 662 C CA . ARG A 1 89 ? -5.645 -2.359 -4.099 1.00 97.44 89 ARG A CA 1
ATOM 663 C C . ARG A 1 89 ? -5.700 -3.513 -3.102 1.00 97.44 89 ARG A C 1
ATOM 665 O O . ARG A 1 89 ? -6.773 -4.050 -2.846 1.00 97.44 89 ARG A O 1
ATOM 672 N N . VAL A 1 90 ? -4.554 -3.865 -2.524 1.00 97.69 90 VAL A N 1
ATOM 673 C CA . VAL A 1 90 ? -4.437 -4.961 -1.554 1.00 97.69 90 VAL A CA 1
ATOM 674 C C . VAL A 1 90 ? -5.210 -4.657 -0.271 1.00 97.69 90 VAL A C 1
ATOM 676 O O . VAL A 1 90 ? -5.909 -5.532 0.222 1.00 97.69 90 VAL A O 1
ATOM 679 N N . ALA A 1 91 ? -5.158 -3.430 0.254 1.00 97.62 91 ALA A N 1
ATOM 680 C CA . ALA A 1 91 ? -5.939 -3.048 1.435 1.00 97.62 91 ALA A CA 1
ATOM 681 C C . ALA A 1 91 ? -7.448 -3.188 1.185 1.00 97.62 91 ALA A C 1
ATOM 683 O O . ALA A 1 91 ? -8.175 -3.733 2.019 1.00 97.62 91 ALA A O 1
ATOM 684 N N . GLY A 1 92 ? -7.910 -2.761 0.005 1.00 95.56 92 GLY A N 1
ATOM 685 C CA . GLY A 1 92 ? -9.282 -2.981 -0.444 1.00 95.56 92 GLY A CA 1
ATOM 686 C C . GLY A 1 92 ? -9.631 -4.469 -0.541 1.00 95.56 92 GLY A C 1
ATOM 687 O O . GLY A 1 92 ? -10.658 -4.882 -0.015 1.00 95.56 92 GLY A O 1
ATOM 688 N N . ALA A 1 93 ? -8.768 -5.284 -1.151 1.00 95.94 93 ALA A N 1
ATOM 689 C CA . ALA A 1 93 ? -8.983 -6.725 -1.277 1.00 95.94 93 ALA A CA 1
ATOM 690 C C . ALA A 1 93 ? -9.074 -7.412 0.096 1.00 95.94 93 ALA A C 1
ATOM 692 O O . ALA A 1 93 ? -10.072 -8.059 0.398 1.00 95.94 93 ALA A O 1
ATOM 693 N N . VAL A 1 94 ? -8.075 -7.208 0.957 1.00 95.69 94 VAL A N 1
ATOM 694 C CA . VAL A 1 94 ? -8.008 -7.823 2.290 1.00 95.69 94 VAL A CA 1
ATOM 695 C C . VAL A 1 94 ? -9.202 -7.406 3.141 1.00 95.69 94 VAL A C 1
ATOM 697 O O . VAL A 1 94 ? -9.835 -8.260 3.752 1.00 95.69 94 VAL A O 1
ATOM 700 N N . SER A 1 95 ? -9.568 -6.122 3.138 1.00 95.38 95 SER A N 1
ATOM 701 C CA . SER A 1 95 ? -10.708 -5.653 3.934 1.00 95.38 95 SER A CA 1
ATOM 702 C C . SER A 1 95 ? -12.062 -6.212 3.497 1.00 95.38 95 SER A C 1
ATOM 704 O O . SER A 1 95 ? -13.003 -6.161 4.285 1.00 95.38 95 SER A O 1
ATOM 706 N N . ASN A 1 96 ? -12.182 -6.754 2.282 1.00 93.94 96 ASN A N 1
ATOM 707 C CA . ASN A 1 96 ? -13.399 -7.419 1.812 1.00 93.94 96 ASN A CA 1
ATOM 708 C C . ASN A 1 96 ? -13.476 -8.903 2.208 1.00 93.94 96 ASN A C 1
ATOM 710 O O . ASN A 1 96 ? -14.560 -9.478 2.142 1.00 93.94 96 ASN A O 1
ATOM 714 N N . HIS A 1 97 ? -12.354 -9.521 2.584 1.00 92.31 97 HIS A N 1
ATOM 715 C CA . HIS A 1 97 ? -12.261 -10.959 2.866 1.00 92.31 97 HIS A CA 1
ATOM 716 C C . HIS A 1 97 ? -11.964 -11.281 4.333 1.00 92.31 97 HIS A C 1
ATOM 718 O O . HIS A 1 97 ? -12.273 -12.377 4.787 1.00 92.31 97 HIS A O 1
ATOM 724 N N . GLU A 1 98 ? -11.377 -10.340 5.067 1.00 92.88 98 GLU A N 1
ATOM 725 C CA . GLU A 1 98 ? -10.965 -10.497 6.459 1.00 92.88 98 GLU A CA 1
ATOM 726 C C . GLU A 1 98 ? -11.684 -9.472 7.337 1.00 92.88 98 GLU A C 1
ATOM 728 O O . GLU A 1 98 ? -11.891 -8.331 6.921 1.00 92.88 98 GLU A O 1
ATOM 733 N N . GLU A 1 99 ? -12.015 -9.859 8.568 1.00 93.81 99 GLU A N 1
ATOM 734 C CA . GLU A 1 99 ? -12.574 -8.954 9.572 1.00 93.81 99 GLU A CA 1
ATOM 735 C C . GLU A 1 99 ? -11.478 -8.479 10.535 1.00 93.81 99 GLU A C 1
ATOM 737 O O . GLU A 1 99 ? -10.898 -9.249 11.298 1.00 93.81 99 GLU A O 1
ATOM 742 N N . ALA A 1 100 ? -11.186 -7.183 10.478 1.00 96.25 100 ALA A N 1
ATOM 743 C CA . ALA A 1 10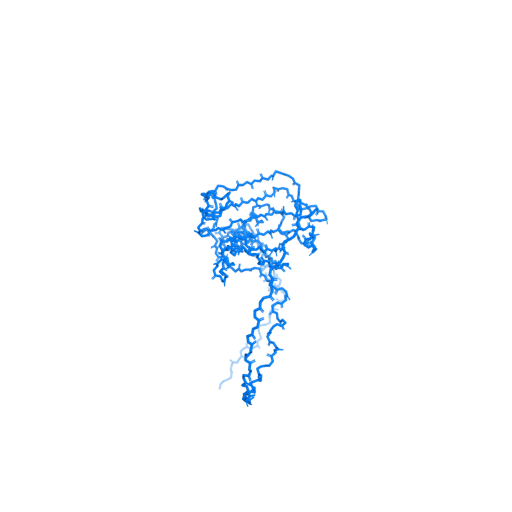0 ? -10.304 -6.465 11.387 1.00 96.25 100 ALA A CA 1
ATOM 744 C C . ALA A 1 100 ? -10.785 -5.014 11.565 1.00 96.25 100 ALA A C 1
ATOM 746 O O . ALA A 1 100 ? -11.442 -4.443 10.683 1.00 96.25 100 ALA A O 1
ATOM 747 N N . ASP A 1 101 ? -10.414 -4.407 12.689 1.00 96.12 101 ASP A N 1
ATOM 748 C CA . ASP A 1 101 ? -10.671 -2.997 12.991 1.00 96.12 101 ASP A CA 1
ATOM 749 C C . ASP A 1 101 ? -9.693 -2.079 12.248 1.00 96.12 101 ASP A C 1
ATOM 751 O O . ASP A 1 101 ? -10.066 -0.997 11.784 1.00 96.12 101 ASP A O 1
ATOM 755 N N . LEU A 1 102 ? -8.447 -2.541 12.095 1.00 97.19 102 LEU A N 1
ATOM 756 C CA . LEU A 1 102 ? -7.374 -1.844 11.395 1.00 97.19 102 LEU A CA 1
ATOM 757 C C . LEU A 1 102 ? -6.664 -2.785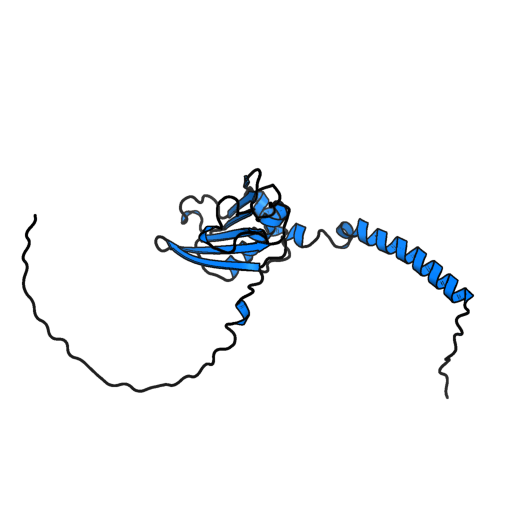 10.421 1.00 97.19 102 LEU A C 1
ATOM 759 O O . LEU A 1 102 ? -6.132 -3.818 10.820 1.00 97.19 102 LEU A O 1
ATOM 763 N N . TYR A 1 103 ? -6.575 -2.370 9.162 1.00 97.94 103 TYR A N 1
ATOM 764 C CA . TYR A 1 103 ? -5.792 -3.028 8.123 1.00 97.94 103 TYR A CA 1
ATOM 765 C C . TYR A 1 103 ? -4.554 -2.184 7.834 1.00 97.94 103 TYR A C 1
ATOM 767 O O . TYR A 1 103 ? -4.662 -1.002 7.515 1.00 97.94 103 TYR A O 1
ATOM 775 N N . GLN A 1 104 ? -3.376 -2.788 7.919 1.00 97.88 104 GLN A N 1
ATOM 776 C CA . GLN A 1 104 ? -2.102 -2.167 7.586 1.00 97.88 104 GLN A CA 1
ATOM 777 C C . GLN A 1 104 ? -1.427 -2.982 6.490 1.00 97.88 104 GLN A C 1
ATOM 779 O O . GLN A 1 104 ? -0.937 -4.081 6.739 1.00 97.88 104 GLN A O 1
ATOM 784 N N . VAL A 1 105 ? -1.379 -2.446 5.278 1.00 98.38 105 VAL A N 1
ATOM 785 C CA . VAL A 1 105 ? -0.688 -3.069 4.150 1.00 98.38 105 VAL A CA 1
ATOM 786 C C . VAL A 1 105 ? 0.645 -2.375 3.942 1.00 98.38 105 VAL A C 1
ATOM 788 O O . VAL A 1 105 ? 0.698 -1.167 3.725 1.00 98.38 105 VAL A O 1
ATOM 791 N N . ILE A 1 106 ? 1.722 -3.149 4.000 1.00 98.38 106 ILE A N 1
ATOM 792 C CA . ILE A 1 106 ? 3.098 -2.684 3.847 1.00 98.38 106 ILE A CA 1
ATOM 793 C C . ILE A 1 106 ? 3.674 -3.326 2.594 1.00 98.38 106 ILE A C 1
ATOM 795 O O . ILE A 1 106 ? 3.706 -4.552 2.482 1.00 98.38 106 ILE A O 1
ATOM 799 N N . LEU A 1 107 ? 4.151 -2.498 1.669 1.00 98.44 107 LEU A N 1
ATOM 800 C CA . LEU A 1 107 ? 4.788 -2.942 0.439 1.00 98.44 107 LEU A CA 1
ATOM 801 C C . LEU A 1 107 ? 6.308 -2.795 0.528 1.00 98.44 107 LEU A C 1
ATOM 803 O O . LEU A 1 107 ? 6.837 -1.710 0.789 1.00 98.44 107 LEU A O 1
ATOM 807 N N . LEU A 1 108 ? 6.989 -3.906 0.268 1.00 98.31 108 LEU A N 1
ATOM 808 C CA . LEU A 1 108 ? 8.440 -4.050 0.193 1.00 98.31 108 LEU A CA 1
ATOM 809 C C . LEU A 1 108 ? 8.874 -4.231 -1.272 1.00 98.31 108 LEU A C 1
ATOM 811 O O . LEU A 1 108 ? 8.082 -4.665 -2.113 1.00 98.31 108 LEU A O 1
ATOM 815 N N . ASP A 1 109 ? 10.138 -3.942 -1.578 1.00 97.81 109 ASP A N 1
ATOM 816 C CA . ASP A 1 109 ? 10.725 -4.322 -2.869 1.00 97.81 109 ASP A CA 1
ATOM 817 C C . ASP A 1 109 ? 10.935 -5.844 -2.955 1.00 97.81 109 ASP A C 1
ATOM 819 O O . ASP A 1 109 ? 11.076 -6.543 -1.942 1.00 97.81 109 ASP A O 1
ATOM 823 N N . ALA A 1 110 ? 11.003 -6.375 -4.174 1.00 95.69 110 ALA A N 1
ATOM 824 C CA . ALA A 1 110 ? 11.344 -7.770 -4.415 1.00 95.69 110 ALA A CA 1
ATOM 825 C C . ALA A 1 110 ? 12.711 -8.171 -3.828 1.00 95.69 110 ALA A C 1
ATOM 827 O O . ALA A 1 110 ? 12.808 -9.258 -3.264 1.00 95.69 110 ALA A O 1
ATOM 828 N N . ALA A 1 111 ? 13.721 -7.295 -3.845 1.00 95.56 111 ALA A N 1
ATOM 829 C CA . ALA A 1 111 ? 15.019 -7.506 -3.192 1.00 95.56 111 ALA A CA 1
ATOM 830 C C . ALA A 1 111 ? 15.018 -7.165 -1.687 1.00 95.56 111 ALA A C 1
ATOM 832 O O . ALA A 1 111 ? 16.049 -7.272 -1.025 1.00 95.56 111 ALA A O 1
ATOM 833 N N . GLY A 1 112 ? 13.871 -6.750 -1.140 1.00 92.56 112 GLY A N 1
ATOM 834 C CA . GLY A 1 112 ? 13.716 -6.384 0.262 1.00 92.56 112 GLY A CA 1
ATOM 835 C C . GLY A 1 112 ? 13.804 -7.568 1.238 1.00 92.56 112 GLY A C 1
ATOM 836 O O . GLY A 1 112 ? 13.786 -8.742 0.841 1.00 92.56 112 GLY A O 1
ATOM 837 N N . PRO A 1 113 ? 13.870 -7.271 2.546 1.00 93.38 113 PRO A N 1
ATOM 838 C CA . PRO A 1 113 ? 14.053 -8.277 3.582 1.00 93.38 113 PRO A CA 1
ATOM 839 C C . PRO A 1 113 ? 12.871 -9.246 3.691 1.00 93.38 113 PRO A C 1
ATOM 841 O O . PRO A 1 113 ? 11.712 -8.869 3.531 1.00 93.38 113 PRO A O 1
ATOM 844 N N . VAL A 1 114 ? 13.178 -10.497 4.045 1.00 87.12 114 VAL A N 1
ATOM 845 C CA . VAL A 1 114 ? 12.188 -11.554 4.339 1.00 87.12 114 VAL A CA 1
ATOM 846 C C . VAL A 1 114 ? 11.958 -11.766 5.834 1.00 87.12 114 VAL A C 1
ATOM 848 O O . VAL A 1 114 ? 10.912 -12.264 6.239 1.00 87.12 114 VAL A O 1
ATOM 851 N N . ASN A 1 115 ? 12.902 -11.339 6.673 1.00 89.56 115 ASN A N 1
ATOM 852 C CA . ASN A 1 115 ? 12.761 -11.421 8.119 1.00 89.56 115 ASN A CA 1
ATOM 853 C C . ASN A 1 115 ? 11.933 -10.245 8.626 1.00 89.56 115 ASN A C 1
ATOM 855 O O . ASN A 1 115 ? 12.262 -9.085 8.375 1.00 89.56 115 ASN A O 1
ATOM 859 N N . ARG A 1 116 ? 10.894 -10.530 9.417 1.00 88.00 116 ARG A N 1
ATOM 860 C CA . ARG A 1 116 ? 10.005 -9.499 9.978 1.00 88.00 116 ARG A CA 1
ATOM 861 C C . ARG A 1 116 ? 10.769 -8.396 10.723 1.00 88.00 116 ARG A C 1
ATOM 863 O O . ARG A 1 116 ? 10.384 -7.233 10.646 1.00 88.00 116 ARG A O 1
ATOM 870 N N . ALA A 1 117 ? 11.839 -8.751 11.436 1.00 90.94 117 ALA A N 1
ATOM 871 C CA . ALA A 1 117 ? 12.658 -7.797 12.186 1.00 90.94 117 ALA A CA 1
ATOM 872 C C . ALA A 1 117 ? 13.274 -6.700 11.298 1.00 90.94 117 A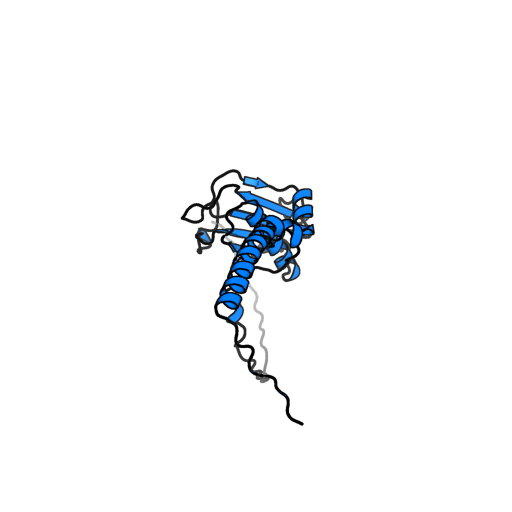LA A C 1
ATOM 874 O O . ALA A 1 117 ? 13.550 -5.606 11.789 1.00 90.94 117 ALA A O 1
ATOM 875 N N . ASP A 1 118 ? 13.425 -6.962 10.001 1.00 94.25 118 ASP A N 1
ATOM 876 C CA . ASP A 1 118 ? 14.048 -6.054 9.040 1.00 94.25 118 ASP A CA 1
ATOM 877 C C . ASP A 1 118 ? 13.009 -5.334 8.155 1.00 94.25 118 ASP A C 1
ATOM 879 O O . ASP A 1 118 ? 13.337 -4.355 7.489 1.00 94.25 118 ASP A O 1
ATOM 883 N N . MET A 1 119 ? 11.729 -5.733 8.198 1.00 95.25 119 MET A N 1
ATOM 884 C CA . MET A 1 119 ? 10.617 -5.116 7.446 1.00 95.25 119 MET A CA 1
ATOM 885 C C . MET A 1 119 ? 10.136 -3.797 8.070 1.00 95.25 119 MET A C 1
ATOM 887 O O . MET A 1 119 ? 8.971 -3.641 8.454 1.00 95.25 119 MET A O 1
ATOM 891 N N . ARG A 1 120 ? 11.049 -2.842 8.225 1.00 95.19 120 ARG A N 1
ATOM 892 C CA . ARG A 1 120 ? 10.801 -1.548 8.870 1.00 95.19 120 ARG A CA 1
ATOM 893 C C . ARG A 1 120 ? 11.671 -0.448 8.272 1.00 95.19 120 ARG A C 1
ATOM 895 O O . ARG A 1 120 ? 12.618 -0.700 7.534 1.00 95.19 120 ARG A O 1
ATOM 902 N N . GLY A 1 121 ? 11.359 0.797 8.623 1.00 95.56 121 GLY A N 1
ATOM 903 C CA . GLY A 1 121 ? 12.171 1.948 8.235 1.00 95.56 121 GLY A CA 1
ATOM 904 C C . GLY A 1 121 ? 12.237 2.119 6.717 1.00 95.56 121 GLY A C 1
ATOM 905 O O . GLY A 1 121 ? 11.208 2.357 6.082 1.00 95.56 121 GLY A O 1
ATOM 906 N N . ARG A 1 122 ? 13.446 2.026 6.151 1.00 96.75 122 ARG A N 1
ATOM 907 C CA . ARG A 1 122 ? 13.690 2.206 4.711 1.00 96.75 122 ARG A CA 1
ATOM 908 C C . ARG A 1 122 ? 13.311 1.000 3.860 1.00 96.75 122 ARG A C 1
ATOM 910 O O . ARG A 1 122 ? 13.153 1.169 2.662 1.00 96.75 122 ARG A O 1
ATOM 917 N N . ALA A 1 123 ? 13.098 -0.179 4.440 1.00 97.38 123 ALA A N 1
ATOM 918 C CA . ALA A 1 123 ? 12.597 -1.326 3.680 1.00 97.38 123 ALA A CA 1
ATOM 919 C C . ALA A 1 123 ? 11.158 -1.115 3.158 1.00 97.38 123 ALA A C 1
ATOM 921 O O . ALA A 1 123 ? 10.717 -1.814 2.251 1.00 97.38 123 ALA A O 1
ATOM 922 N N . ILE A 1 124 ? 10.417 -0.157 3.729 1.00 97.94 124 ILE A N 1
ATOM 923 C CA . ILE A 1 124 ? 9.021 0.122 3.383 1.00 97.94 124 ILE A CA 1
ATOM 924 C C . ILE A 1 124 ? 8.956 1.126 2.228 1.00 97.94 124 ILE A C 1
ATOM 926 O O . ILE A 1 124 ? 9.294 2.303 2.392 1.00 97.94 124 ILE A O 1
ATOM 930 N N . GLY A 1 125 ? 8.475 0.666 1.073 1.00 97.62 125 GLY A N 1
ATOM 931 C CA . GLY A 1 125 ? 8.308 1.487 -0.129 1.00 97.62 125 GLY A CA 1
ATOM 932 C C . GLY A 1 125 ? 6.955 2.181 -0.210 1.00 97.62 125 GLY A C 1
ATOM 933 O O . GLY A 1 125 ? 6.875 3.307 -0.705 1.00 97.62 125 GLY A O 1
ATOM 934 N N . ALA A 1 126 ? 5.908 1.528 0.296 1.00 98.56 126 ALA A N 1
ATOM 935 C CA . ALA A 1 126 ? 4.580 2.100 0.481 1.00 98.56 126 ALA A CA 1
ATOM 936 C C . ALA A 1 126 ? 3.872 1.464 1.682 1.00 98.56 126 ALA A C 1
ATOM 938 O O . ALA A 1 126 ? 4.141 0.320 2.048 1.00 98.56 126 ALA A O 1
ATOM 939 N N . GLU A 1 127 ? 2.964 2.216 2.287 1.00 98.50 127 GLU A N 1
ATOM 940 C CA . GLU A 1 127 ? 2.172 1.808 3.437 1.00 98.50 127 GLU A CA 1
ATOM 941 C C . GLU A 1 127 ? 0.761 2.382 3.322 1.00 98.50 127 GLU A C 1
ATOM 943 O O . GLU A 1 127 ? 0.581 3.569 3.044 1.00 98.50 127 GLU A O 1
ATOM 948 N N . VAL A 1 128 ? -0.236 1.536 3.555 1.00 98.38 128 VAL A N 1
ATOM 949 C CA . VAL A 1 128 ? -1.644 1.924 3.618 1.00 98.38 128 VAL A CA 1
ATOM 950 C C . VAL A 1 128 ? -2.221 1.441 4.933 1.00 98.38 128 VAL A C 1
ATOM 952 O O . VAL A 1 128 ? -2.180 0.250 5.235 1.00 98.38 128 VAL A O 1
ATOM 955 N N . LEU A 1 129 ? -2.788 2.369 5.690 1.00 97.56 129 LEU A N 1
ATOM 956 C CA . LEU A 1 129 ? -3.651 2.094 6.825 1.00 97.56 129 LEU A CA 1
ATOM 957 C C . LEU A 1 129 ? -5.095 2.324 6.390 1.00 97.56 129 LEU A C 1
ATOM 959 O O . LEU A 1 129 ? -5.403 3.360 5.798 1.00 97.56 129 LEU A O 1
ATOM 963 N N . PHE A 1 130 ? -5.966 1.374 6.702 1.00 97.38 130 PHE A N 1
ATOM 964 C CA . PHE A 1 130 ? -7.402 1.481 6.499 1.00 97.38 130 PHE A CA 1
ATOM 965 C C . PHE A 1 130 ? -8.142 1.051 7.763 1.00 97.38 130 PHE A C 1
ATOM 967 O O . PHE A 1 130 ? -7.853 -0.008 8.315 1.00 97.38 130 PHE A O 1
ATOM 974 N N . ALA A 1 131 ? -9.117 1.841 8.199 1.00 96.31 131 ALA A N 1
ATOM 975 C CA . ALA A 1 131 ? -10.045 1.470 9.258 1.00 96.31 131 ALA A CA 1
ATOM 976 C C . ALA A 1 131 ? -11.472 1.838 8.857 1.00 96.31 131 ALA A C 1
ATOM 978 O O . ALA A 1 131 ? -11.740 2.947 8.389 1.00 96.31 131 ALA A O 1
ATOM 979 N N . ARG A 1 132 ? -12.414 0.920 9.096 1.00 93.06 132 ARG A N 1
ATOM 980 C CA . ARG A 1 132 ? -13.846 1.173 8.853 1.00 93.06 132 ARG A CA 1
ATOM 981 C C . ARG A 1 132 ? -14.401 2.222 9.821 1.00 93.06 132 ARG A C 1
ATOM 983 O O . ARG A 1 132 ? -15.250 3.021 9.440 1.00 93.06 132 ARG A O 1
ATOM 990 N N . ASN A 1 133 ? -13.893 2.228 11.053 1.00 94.19 133 ASN A N 1
ATOM 991 C CA . ASN A 1 133 ? -14.222 3.199 12.091 1.00 94.19 133 ASN A CA 1
ATOM 992 C C . ASN A 1 133 ? -12.934 3.883 12.594 1.00 94.19 133 ASN A C 1
ATOM 994 O O . ASN A 1 133 ? -12.372 3.452 13.602 1.00 94.19 133 ASN A O 1
ATOM 998 N N . PRO A 1 134 ? -12.439 4.938 11.919 1.00 94.00 134 PRO A N 1
ATOM 999 C CA . PRO A 1 134 ? -11.170 5.571 12.282 1.00 94.00 134 PRO A CA 1
ATOM 1000 C C . PRO A 1 134 ? -11.184 6.178 13.689 1.00 94.00 134 PRO A C 1
ATOM 1002 O O . PRO A 1 134 ? -10.166 6.133 14.365 1.00 94.00 134 PRO A O 1
ATOM 1005 N N . SER A 1 135 ? -12.333 6.661 14.182 1.00 93.69 135 SER A N 1
ATOM 1006 C CA . SER A 1 135 ? -12.436 7.216 15.541 1.00 93.69 135 SER A CA 1
ATOM 1007 C C . SER A 1 135 ? -12.215 6.193 16.658 1.00 93.69 135 SER A C 1
ATOM 1009 O O . SER A 1 135 ? -11.909 6.586 17.781 1.00 93.69 135 SER A O 1
ATOM 1011 N N . ALA A 1 136 ? -12.348 4.896 16.366 1.00 91.69 136 ALA A N 1
ATOM 1012 C CA . ALA A 1 136 ? -12.017 3.832 17.311 1.00 91.69 136 ALA A CA 1
ATOM 1013 C C . ALA A 1 136 ? -10.511 3.508 17.337 1.00 91.69 136 ALA A C 1
ATOM 1015 O O . ALA A 1 136 ? -10.037 2.879 18.286 1.00 91.69 136 ALA A O 1
ATOM 1016 N N . ILE A 1 137 ? -9.753 3.949 16.325 1.00 93.19 137 ILE A N 1
ATOM 1017 C CA . ILE A 1 137 ? -8.322 3.678 16.194 1.00 93.19 137 ILE A CA 1
ATOM 1018 C C . ILE A 1 137 ? -7.518 4.882 16.713 1.00 93.19 137 ILE A C 1
ATOM 1020 O O . ILE A 1 137 ? -7.579 5.970 16.132 1.00 93.19 137 ILE A O 1
ATOM 1024 N N . PRO A 1 138 ? -6.708 4.721 17.776 1.00 89.44 138 PRO A N 1
ATOM 1025 C CA . PRO A 1 138 ? -5.896 5.813 18.300 1.00 89.44 138 PRO A CA 1
ATOM 1026 C C . PRO A 1 138 ? -4.959 6.407 17.240 1.00 89.44 138 PRO A C 1
ATOM 1028 O O . PRO A 1 138 ? -4.172 5.694 16.618 1.00 89.44 138 PRO A O 1
ATOM 1031 N N . GLY A 1 139 ? -5.012 7.729 17.070 1.00 87.06 139 GLY A N 1
ATOM 1032 C CA . GLY A 1 139 ? -4.152 8.458 16.132 1.00 87.06 139 GLY A CA 1
ATOM 1033 C C . GLY A 1 139 ? -4.637 8.470 14.680 1.00 87.06 139 GLY A C 1
ATOM 1034 O O . GLY A 1 139 ? -3.914 8.970 13.819 1.00 87.06 139 GLY A O 1
ATOM 1035 N N . MET A 1 140 ? -5.840 7.961 14.395 1.00 91.44 140 MET A N 1
ATOM 1036 C CA . MET A 1 140 ? -6.422 7.985 13.056 1.00 91.44 140 MET A CA 1
ATOM 1037 C C . MET A 1 140 ? -7.577 8.994 12.970 1.00 91.44 140 MET A C 1
ATOM 1039 O O . MET A 1 140 ? -8.560 8.902 13.696 1.00 91.44 140 MET A O 1
ATOM 1043 N N . ALA A 1 141 ? -7.456 9.971 12.067 1.00 90.19 141 ALA A N 1
ATOM 1044 C CA . ALA A 1 141 ? -8.474 11.008 11.855 1.00 90.19 141 ALA A CA 1
ATOM 1045 C C . ALA A 1 141 ? -9.368 10.749 10.628 1.00 90.19 141 ALA A C 1
ATOM 1047 O O . ALA A 1 141 ? -10.451 11.317 10.518 1.00 90.19 141 ALA A O 1
ATOM 1048 N N . ALA A 1 142 ? -8.921 9.898 9.703 1.00 92.94 142 ALA A N 1
ATOM 1049 C CA . ALA A 1 142 ? -9.617 9.571 8.464 1.00 92.94 142 ALA A CA 1
ATOM 1050 C C . ALA A 1 142 ? -9.578 8.056 8.220 1.00 92.94 142 ALA A C 1
ATOM 1052 O O . ALA A 1 142 ? -8.644 7.407 8.684 1.00 92.94 142 ALA A O 1
ATOM 1053 N N . PRO A 1 143 ? -10.536 7.480 7.468 1.00 93.88 143 PRO A N 1
ATOM 1054 C CA . PRO A 1 143 ? -10.581 6.037 7.226 1.00 93.88 143 PRO A CA 1
ATOM 1055 C C . PRO A 1 143 ? -9.330 5.484 6.544 1.00 93.88 143 PRO A C 1
ATOM 1057 O O . PRO A 1 143 ? -9.034 4.307 6.701 1.00 93.88 143 PRO A O 1
ATOM 1060 N N . PHE A 1 144 ? -8.607 6.317 5.789 1.00 95.44 144 PHE A N 1
ATOM 1061 C CA . PHE A 1 144 ? -7.393 5.939 5.080 1.00 95.44 144 PHE A CA 1
ATOM 1062 C C . PHE A 1 144 ? -6.229 6.859 5.429 1.00 95.44 144 PHE A C 1
ATOM 1064 O O . PHE A 1 144 ? -6.389 8.078 5.495 1.00 95.44 144 PHE A O 1
ATOM 1071 N N . VAL A 1 145 ? -5.043 6.265 5.544 1.00 96.44 145 VAL A N 1
ATOM 1072 C CA . VAL A 1 145 ? -3.752 6.960 5.503 1.00 96.44 145 VAL A CA 1
ATOM 1073 C C . VAL A 1 145 ? -2.861 6.191 4.539 1.00 96.44 145 VAL A C 1
ATOM 1075 O O . VAL A 1 145 ? -2.586 5.014 4.759 1.00 96.44 145 VAL A O 1
ATOM 1078 N N . ALA A 1 146 ? -2.426 6.832 3.459 1.00 97.88 146 ALA A N 1
ATOM 1079 C CA . ALA A 1 146 ? -1.665 6.188 2.393 1.00 97.88 146 ALA A CA 1
ATOM 1080 C C . ALA A 1 146 ? -0.368 6.961 2.147 1.00 97.88 146 ALA A C 1
ATOM 1082 O O . ALA A 1 146 ? -0.397 8.153 1.839 1.00 97.88 146 ALA A O 1
ATOM 1083 N N . ARG A 1 147 ? 0.775 6.289 2.301 1.00 97.75 147 ARG A N 1
ATOM 1084 C CA . ARG A 1 147 ? 2.106 6.898 2.228 1.00 97.75 147 ARG A CA 1
ATOM 1085 C C . ARG A 1 147 ? 3.045 6.086 1.359 1.00 97.75 147 ARG A C 1
ATOM 1087 O O . ARG A 1 147 ? 3.011 4.860 1.387 1.00 97.75 147 ARG A O 1
ATOM 1094 N N . TYR A 1 148 ? 3.946 6.750 0.652 1.00 98.31 148 TYR A N 1
ATOM 1095 C CA . TYR A 1 148 ? 4.998 6.077 -0.103 1.00 98.31 148 TYR A CA 1
ATOM 1096 C C . TYR A 1 148 ? 6.277 6.906 -0.171 1.00 98.31 148 TYR A C 1
ATOM 1098 O O . TYR A 1 148 ? 6.256 8.129 -0.045 1.00 98.31 148 TYR A O 1
ATOM 1106 N N . THR A 1 149 ? 7.402 6.226 -0.372 1.00 98.12 149 THR A N 1
ATOM 1107 C CA . THR A 1 149 ? 8.695 6.874 -0.622 1.00 98.12 149 THR A CA 1
ATOM 1108 C C . THR A 1 149 ? 8.863 7.071 -2.125 1.00 98.12 149 THR A C 1
ATOM 1110 O O . THR A 1 149 ? 8.623 6.135 -2.889 1.00 98.12 149 THR A O 1
ATOM 1113 N N . THR A 1 150 ? 9.250 8.269 -2.567 1.00 95.44 150 THR A N 1
ATOM 1114 C CA . THR A 1 150 ? 9.297 8.617 -4.000 1.00 95.44 150 THR A CA 1
ATOM 1115 C C . THR A 1 150 ? 10.420 7.942 -4.774 1.00 95.44 150 THR A C 1
ATOM 1117 O O . THR A 1 150 ? 10.216 7.592 -5.933 1.00 95.44 150 THR A O 1
ATOM 1120 N N . GLY A 1 151 ? 11.593 7.754 -4.167 1.00 94.69 151 GLY A N 1
ATOM 1121 C CA . GLY A 1 151 ? 12.736 7.191 -4.877 1.00 94.69 151 GLY A CA 1
ATOM 1122 C C . GLY A 1 151 ? 12.596 5.703 -5.180 1.00 94.69 151 GLY A C 1
ATOM 1123 O O . GLY A 1 151 ? 11.754 4.986 -4.632 1.00 94.69 151 GLY A O 1
ATOM 1124 N N . GLN A 1 152 ? 13.436 5.251 -6.102 1.00 96.00 152 GLN A N 1
ATOM 1125 C CA . GLN A 1 152 ? 13.511 3.856 -6.512 1.00 96.00 152 GLN A CA 1
ATOM 1126 C C . GLN A 1 152 ? 14.186 3.002 -5.425 1.00 96.00 152 GLN A C 1
ATOM 1128 O O . GLN A 1 152 ? 14.976 3.528 -4.633 1.00 96.00 152 GLN A O 1
ATOM 1133 N N . PRO A 1 153 ? 13.882 1.694 -5.368 1.00 95.75 153 PRO A N 1
ATOM 1134 C CA . PRO A 1 153 ? 14.561 0.786 -4.454 1.00 95.75 153 PRO A CA 1
ATOM 1135 C C . PRO A 1 153 ? 16.045 0.665 -4.819 1.00 95.75 153 PRO A C 1
ATOM 1137 O O . PRO A 1 153 ? 16.403 0.509 -5.988 1.00 95.75 153 PRO A O 1
ATOM 1140 N N . ALA A 1 154 ? 16.911 0.718 -3.811 1.00 96.00 154 ALA A N 1
ATOM 1141 C CA . ALA A 1 154 ? 18.320 0.372 -3.934 1.00 96.00 154 ALA A CA 1
ATOM 1142 C C . ALA A 1 154 ? 18.490 -1.146 -4.136 1.00 96.00 154 ALA A C 1
ATOM 1144 O O . ALA A 1 154 ? 17.551 -1.922 -3.970 1.00 96.00 154 ALA A O 1
ATOM 1145 N N . GLY A 1 155 ? 19.707 -1.599 -4.454 1.00 95.00 155 GLY A N 1
ATOM 1146 C CA . GLY A 1 155 ? 19.976 -3.023 -4.716 1.00 95.00 155 GLY A CA 1
ATOM 1147 C C . GLY A 1 155 ? 19.686 -3.972 -3.542 1.00 95.00 155 GLY A C 1
ATOM 1148 O O . GLY A 1 155 ? 19.546 -5.170 -3.755 1.00 95.00 155 GLY A O 1
ATOM 1149 N N . ASN A 1 156 ? 19.568 -3.450 -2.318 1.00 92.81 156 ASN A N 1
ATOM 1150 C CA . ASN A 1 156 ? 19.167 -4.187 -1.114 1.00 92.81 156 ASN A CA 1
ATOM 1151 C C . ASN A 1 156 ? 17.661 -4.058 -0.787 1.00 92.81 156 ASN A C 1
ATOM 1153 O O . ASN A 1 156 ? 17.242 -4.409 0.314 1.00 92.81 156 ASN A O 1
ATOM 1157 N N . GLY A 1 157 ? 16.865 -3.487 -1.696 1.00 95.25 157 GLY A N 1
ATOM 1158 C CA . GLY A 1 157 ? 15.428 -3.277 -1.526 1.00 95.25 157 GLY A CA 1
ATOM 1159 C C . GLY A 1 157 ? 15.037 -2.135 -0.582 1.00 95.25 157 GLY A C 1
ATOM 1160 O O . GLY A 1 157 ? 13.858 -1.994 -0.261 1.00 95.25 157 GLY A O 1
ATOM 1161 N N . GLU A 1 158 ? 15.987 -1.315 -0.119 1.00 97.31 158 GLU A N 1
ATOM 1162 C CA . GLU A 1 158 ? 15.675 -0.116 0.664 1.00 97.31 158 GLU A CA 1
ATOM 1163 C C . GLU A 1 158 ? 15.288 1.067 -0.229 1.00 97.31 158 GLU A C 1
ATOM 1165 O O . GLU A 1 158 ? 15.885 1.307 -1.276 1.00 97.31 158 GLU A O 1
ATOM 1170 N N . PHE A 1 159 ? 14.334 1.868 0.230 1.00 97.31 159 PHE A N 1
ATOM 1171 C CA . PHE A 1 159 ? 13.865 3.068 -0.447 1.00 97.31 159 PHE A CA 1
ATOM 1172 C C . PHE A 1 159 ? 14.462 4.325 0.190 1.00 97.31 159 PHE A C 1
ATOM 1174 O O . PHE A 1 159 ? 14.476 4.493 1.414 1.00 97.31 159 PHE A O 1
ATOM 1181 N N . TYR A 1 160 ? 14.909 5.240 -0.667 1.00 95.62 160 TYR A N 1
ATOM 1182 C CA . TYR A 1 160 ? 15.473 6.536 -0.299 1.00 95.62 160 TYR A CA 1
ATOM 1183 C C . TYR A 1 160 ? 14.684 7.643 -0.996 1.00 95.62 160 TYR A C 1
ATOM 1185 O O . TYR A 1 160 ? 14.250 7.467 -2.128 1.00 95.62 160 TYR A O 1
ATOM 1193 N N . GLY A 1 161 ? 14.490 8.784 -0.338 1.00 94.44 161 GLY A N 1
ATOM 1194 C CA . GLY A 1 161 ? 13.790 9.932 -0.917 1.00 94.44 161 GLY A CA 1
ATOM 1195 C C . GLY A 1 161 ? 12.743 10.532 0.013 1.00 94.44 161 GLY A C 1
ATOM 1196 O O . GLY A 1 161 ? 12.726 10.275 1.216 1.00 94.44 161 GLY A O 1
ATOM 1197 N N . GLU A 1 162 ? 11.874 11.354 -0.567 1.00 96.06 162 GLU A N 1
ATOM 1198 C CA . GLU A 1 162 ? 10.789 12.021 0.149 1.00 96.06 162 GLU A CA 1
ATOM 1199 C C . GLU A 1 162 ? 9.663 11.028 0.461 1.00 96.06 162 GLU A C 1
ATOM 1201 O O . GLU A 1 162 ? 9.275 10.225 -0.393 1.00 96.06 162 GLU A O 1
ATOM 1206 N N . ARG A 1 163 ? 9.115 11.100 1.678 1.00 96.56 163 ARG A N 1
ATOM 1207 C CA . ARG A 1 163 ? 7.884 10.389 2.034 1.00 96.56 163 ARG A CA 1
ATOM 1208 C C . ARG A 1 163 ? 6.701 11.279 1.681 1.00 96.56 163 ARG A C 1
ATOM 1210 O O . ARG A 1 163 ? 6.536 12.335 2.282 1.00 96.56 163 ARG A O 1
ATOM 1217 N N . LYS A 1 164 ? 5.882 10.832 0.735 1.00 97.69 164 LYS A N 1
ATOM 1218 C CA . LYS A 1 164 ? 4.632 11.493 0.366 1.00 97.69 164 LYS A CA 1
ATOM 1219 C C . LYS A 1 164 ? 3.463 10.801 1.035 1.00 97.69 164 LYS A C 1
ATOM 1221 O O . LYS A 1 164 ? 3.413 9.574 1.087 1.00 97.69 164 LYS A O 1
ATOM 1226 N N . GLU A 1 165 ? 2.533 11.600 1.530 1.00 97.50 165 GLU A N 1
ATOM 1227 C CA . GLU A 1 165 ? 1.235 11.159 2.023 1.00 97.50 165 GLU A CA 1
ATOM 1228 C C . GLU A 1 165 ? 0.171 11.665 1.056 1.00 97.50 165 GLU A C 1
ATOM 1230 O O . GLU A 1 165 ? 0.204 12.830 0.662 1.00 97.50 165 GLU A O 1
ATOM 1235 N N . LEU A 1 166 ? -0.727 10.779 0.637 1.00 97.44 166 LEU A N 1
ATOM 1236 C CA . LEU A 1 166 ? -1.825 11.143 -0.247 1.00 97.44 166 LEU A CA 1
ATOM 1237 C C . LEU A 1 166 ? -2.962 11.774 0.553 1.00 97.44 166 LEU A C 1
ATOM 1239 O O . LEU A 1 166 ? -3.303 11.305 1.642 1.00 97.44 166 LEU A O 1
ATOM 1243 N N . SER A 1 167 ? -3.599 12.785 -0.028 1.00 96.69 167 SER A N 1
ATOM 1244 C CA . SER A 1 167 ? -4.872 13.295 0.475 1.00 96.69 167 SER A CA 1
ATOM 1245 C C . SER A 1 167 ? -5.999 12.276 0.273 1.00 96.69 167 SER A C 1
ATOM 1247 O O . SER A 1 167 ? -5.933 11.385 -0.578 1.00 96.69 167 SER A O 1
ATOM 1249 N N . LEU A 1 168 ? -7.085 12.424 1.036 1.00 94.50 168 LEU A N 1
ATOM 1250 C CA . LEU A 1 168 ? -8.239 11.531 0.924 1.00 94.50 168 LEU A CA 1
ATOM 1251 C C . LEU A 1 168 ? -8.888 11.582 -0.471 1.00 94.50 168 LEU A C 1
ATOM 1253 O O . LEU A 1 168 ? -9.329 10.551 -0.979 1.00 94.50 168 LEU A O 1
ATOM 1257 N N . ASP A 1 169 ? -8.909 12.755 -1.106 1.00 95.94 169 ASP A N 1
ATOM 1258 C CA . ASP A 1 169 ? -9.467 12.934 -2.450 1.00 95.94 169 ASP A CA 1
ATOM 1259 C C . ASP A 1 169 ? -8.617 12.236 -3.520 1.00 95.94 169 ASP A C 1
ATOM 1261 O O . ASP A 1 169 ? -9.161 11.600 -4.430 1.00 95.94 169 ASP A O 1
ATOM 1265 N N . GLU A 1 170 ? -7.288 12.271 -3.386 1.00 97.06 170 GLU A N 1
ATOM 1266 C CA . GLU A 1 170 ? -6.381 11.507 -4.248 1.00 97.06 170 GLU A CA 1
ATOM 1267 C C . GLU A 1 170 ? -6.589 10.003 -4.069 1.00 97.06 170 GLU A C 1
ATOM 1269 O O . GLU A 1 170 ? -6.737 9.283 -5.058 1.00 97.06 170 GLU A O 1
ATOM 1274 N N . ILE A 1 171 ? -6.678 9.526 -2.821 1.00 96.44 171 ILE A N 1
ATOM 1275 C CA . ILE A 1 171 ? -6.949 8.112 -2.522 1.00 96.44 171 ILE A CA 1
ATOM 1276 C C . ILE A 1 171 ? -8.273 7.684 -3.159 1.00 96.44 171 ILE A C 1
ATOM 1278 O O . ILE A 1 171 ? -8.325 6.667 -3.852 1.00 96.44 171 ILE A O 1
ATOM 1282 N N . LYS A 1 172 ? -9.339 8.472 -2.981 1.00 94.81 172 LYS A N 1
ATOM 1283 C CA . LYS A 1 172 ? -10.656 8.188 -3.562 1.00 94.81 172 LYS A CA 1
ATOM 1284 C C . LYS A 1 172 ? -10.597 8.134 -5.085 1.00 94.81 172 LYS A C 1
ATOM 1286 O O . LYS A 1 172 ? -11.176 7.225 -5.680 1.00 94.81 172 LYS A O 1
ATOM 1291 N N . THR A 1 173 ? -9.891 9.075 -5.706 1.00 95.81 173 THR A N 1
ATOM 1292 C CA . THR A 1 173 ? -9.700 9.117 -7.162 1.00 95.81 173 THR A CA 1
ATOM 1293 C C . THR A 1 173 ? -8.989 7.859 -7.653 1.00 95.81 173 THR A C 1
ATOM 1295 O O . THR A 1 173 ? -9.477 7.197 -8.570 1.00 95.81 173 THR A O 1
ATOM 1298 N N . ILE A 1 174 ? -7.889 7.482 -6.997 1.00 95.06 174 ILE A N 1
ATOM 1299 C CA . ILE A 1 174 ? -7.113 6.281 -7.317 1.00 95.06 174 ILE A CA 1
ATOM 1300 C C . ILE A 1 174 ? -7.981 5.027 -7.183 1.00 95.06 174 ILE A C 1
ATOM 1302 O O . ILE A 1 174 ? -8.134 4.285 -8.149 1.00 95.06 174 ILE A O 1
ATOM 1306 N N . VAL A 1 175 ? -8.594 4.809 -6.017 1.00 93.44 175 VAL A N 1
ATOM 1307 C CA . VAL A 1 175 ? -9.375 3.594 -5.727 1.00 93.44 175 VAL A CA 1
ATOM 1308 C C . VAL A 1 175 ? -10.598 3.474 -6.642 1.00 93.44 175 VAL A C 1
ATOM 1310 O O . VAL A 1 175 ? -10.936 2.375 -7.079 1.00 93.44 175 VAL A O 1
ATOM 1313 N N . THR A 1 176 ? -11.241 4.591 -6.992 1.00 94.06 176 THR A N 1
ATOM 1314 C CA . THR A 1 176 ? -12.387 4.592 -7.921 1.00 94.06 176 THR A CA 1
ATOM 1315 C C . THR A 1 176 ? -11.966 4.226 -9.346 1.00 94.06 176 THR A C 1
ATOM 1317 O O . THR A 1 176 ? -12.721 3.562 -10.056 1.00 94.06 176 THR A O 1
ATOM 1320 N N . ALA A 1 177 ? -10.759 4.616 -9.763 1.00 92.75 177 ALA A N 1
ATOM 1321 C CA . ALA A 1 177 ? -10.220 4.276 -11.077 1.00 92.75 177 ALA A CA 1
ATOM 1322 C C . ALA A 1 177 ? -9.774 2.803 -11.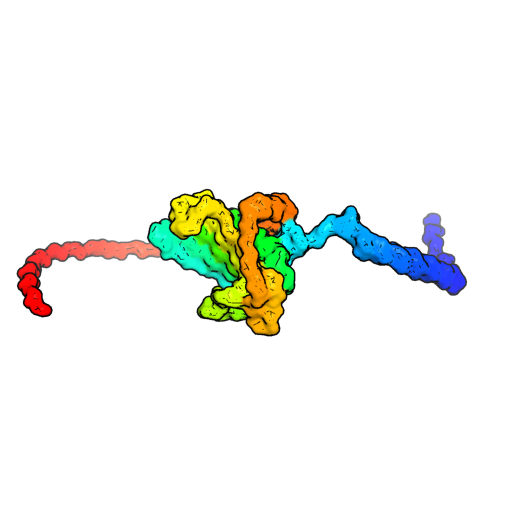190 1.00 92.75 177 ALA A C 1
ATOM 1324 O O . ALA A 1 177 ? -9.665 2.290 -12.306 1.00 92.75 177 ALA A O 1
ATOM 1325 N N . MET A 1 178 ? -9.539 2.109 -10.066 1.00 91.94 178 MET A N 1
ATOM 1326 C CA . MET A 1 178 ? -9.075 0.718 -10.054 1.00 91.94 178 MET A CA 1
ATOM 1327 C C . MET A 1 178 ? -10.093 -0.236 -10.677 1.00 91.94 178 MET A C 1
ATOM 1329 O O . MET A 1 178 ? -11.225 -0.381 -10.200 1.00 91.94 178 MET A O 1
ATOM 1333 N N . LYS A 1 179 ? -9.643 -0.941 -11.719 1.00 86.75 179 LYS A N 1
ATOM 1334 C CA . LYS A 1 179 ? -10.396 -2.020 -12.371 1.00 86.75 179 LYS A CA 1
ATOM 1335 C C . LYS A 1 179 ? -10.082 -3.375 -11.747 1.00 86.75 179 LYS A C 1
ATOM 1337 O O . LYS A 1 179 ? -10.980 -4.195 -11.587 1.00 86.75 179 LYS A O 1
ATOM 1342 N N . GLU A 1 180 ? -8.826 -3.595 -11.368 1.00 85.19 180 GLU A N 1
ATOM 1343 C CA . GLU A 1 180 ? -8.396 -4.821 -10.704 1.00 85.19 180 GLU A CA 1
ATOM 1344 C C . GLU A 1 180 ? -8.417 -4.630 -9.191 1.00 85.19 180 GLU A C 1
ATOM 1346 O O . GLU A 1 180 ? -7.866 -3.667 -8.659 1.00 85.19 180 GLU A O 1
ATOM 1351 N N . ARG A 1 181 ? -9.066 -5.566 -8.494 1.00 91.31 181 ARG A N 1
ATOM 1352 C CA . ARG A 1 181 ? -9.246 -5.534 -7.033 1.00 91.31 181 ARG A CA 1
ATOM 1353 C C . ARG A 1 181 ? -8.806 -6.824 -6.347 1.00 91.31 181 ARG A C 1
ATOM 1355 O O . ARG A 1 181 ? -9.175 -7.066 -5.207 1.00 91.31 181 ARG A O 1
ATOM 1362 N N . ALA A 1 182 ? -8.058 -7.664 -7.059 1.00 92.31 182 ALA A N 1
ATOM 1363 C CA . ALA A 1 182 ? -7.522 -8.899 -6.505 1.00 92.31 182 ALA A CA 1
ATOM 1364 C C . ALA A 1 182 ? -6.477 -8.600 -5.420 1.00 92.31 182 ALA A C 1
ATOM 1366 O O . ALA A 1 182 ? -5.874 -7.527 -5.416 1.00 92.31 182 ALA A O 1
ATOM 1367 N N . ASP A 1 183 ? -6.251 -9.556 -4.525 1.00 94.31 183 ASP A N 1
ATOM 1368 C CA . ASP A 1 183 ? -5.153 -9.535 -3.555 1.00 94.31 183 ASP A CA 1
ATOM 1369 C C . ASP A 1 183 ? -3.816 -9.946 -4.223 1.00 94.31 183 ASP A C 1
ATOM 1371 O O . ASP A 1 183 ? -3.765 -10.239 -5.420 1.00 94.31 183 ASP A O 1
ATOM 1375 N N . CYS A 1 184 ? -2.710 -9.931 -3.479 1.00 94.00 184 CYS A N 1
ATOM 1376 C CA . CYS A 1 184 ? -1.442 -10.520 -3.901 1.00 94.00 184 CYS A CA 1
ATOM 1377 C C . CYS A 1 184 ? -1.506 -12.049 -3.904 1.00 94.00 184 CYS A C 1
ATOM 1379 O O . CYS A 1 184 ? -2.198 -12.659 -3.089 1.00 94.00 184 CYS A O 1
ATOM 1381 N N . ILE A 1 185 ? -0.706 -12.668 -4.772 1.00 93.62 185 ILE A N 1
ATOM 1382 C CA . ILE A 1 185 ? -0.560 -14.125 -4.811 1.00 93.62 185 ILE A CA 1
ATOM 1383 C C . ILE A 1 185 ? 0.089 -14.580 -3.502 1.00 93.62 185 ILE A C 1
ATOM 1385 O O . ILE A 1 185 ? 1.153 -14.084 -3.127 1.00 93.62 185 ILE A O 1
ATOM 1389 N N . ASP A 1 186 ? -0.538 -15.514 -2.799 1.00 88.75 186 ASP A N 1
ATOM 1390 C CA . ASP A 1 186 ? 0.071 -16.168 -1.646 1.00 88.75 186 ASP A CA 1
ATOM 1391 C C . ASP A 1 186 ? 0.823 -17.426 -2.116 1.00 88.75 186 ASP A C 1
ATOM 1393 O O . ASP A 1 186 ? 0.181 -18.380 -2.565 1.00 88.75 186 ASP A O 1
ATOM 1397 N N . PRO A 1 187 ? 2.169 -17.446 -2.055 1.00 82.31 187 PRO A N 1
ATOM 1398 C CA . PRO A 1 187 ? 2.950 -18.600 -2.491 1.00 82.31 187 PRO A CA 1
ATOM 1399 C C . PRO A 1 187 ? 2.732 -19.851 -1.622 1.00 82.31 187 PRO A C 1
ATOM 1401 O O . PRO A 1 187 ? 3.108 -20.938 -2.052 1.00 82.31 187 PRO A O 1
ATOM 1404 N N . HIS A 1 188 ? 2.119 -19.724 -0.439 1.00 75.25 188 HIS A N 1
ATOM 1405 C CA . HIS A 1 188 ? 1.895 -20.827 0.501 1.00 75.25 188 HIS A CA 1
ATOM 1406 C C . HIS A 1 188 ? 0.442 -21.331 0.536 1.00 75.25 188 HIS A C 1
ATOM 1408 O O . HIS A 1 188 ? 0.159 -22.327 1.197 1.00 75.25 188 HIS A O 1
ATOM 1414 N N . ALA A 1 189 ? -0.484 -20.714 -0.209 1.00 68.56 189 ALA A N 1
ATOM 1415 C CA . ALA A 1 189 ? -1.915 -21.045 -0.145 1.00 68.56 189 ALA A CA 1
ATOM 1416 C C . ALA A 1 189 ? -2.287 -22.473 -0.604 1.00 68.56 189 ALA A C 1
ATOM 1418 O O . ALA A 1 189 ? -3.416 -22.908 -0.392 1.00 68.56 189 ALA A O 1
ATOM 1419 N N . VAL A 1 190 ? -1.368 -23.212 -1.234 1.00 52.19 190 VAL A N 1
ATOM 1420 C CA . VAL A 1 190 ? -1.629 -24.564 -1.765 1.00 52.19 190 VAL A CA 1
ATOM 1421 C C . VAL A 1 190 ? -1.323 -25.683 -0.760 1.00 52.19 190 VAL A C 1
ATOM 1423 O O . VAL A 1 190 ? -1.688 -26.827 -1.017 1.00 52.19 190 VAL A O 1
ATOM 1426 N N . GLU A 1 191 ? -0.703 -25.388 0.389 1.00 44.97 191 GLU A N 1
ATOM 1427 C CA . GLU A 1 191 ? -0.378 -26.427 1.383 1.00 44.97 191 GLU A CA 1
ATOM 1428 C C . GLU A 1 191 ? -1.560 -26.818 2.293 1.00 44.97 191 GLU A C 1
ATOM 1430 O O . GLU A 1 191 ? -1.516 -27.873 2.919 1.00 44.97 191 GLU A O 1
ATOM 1435 N N . GLU A 1 192 ? -2.663 -26.057 2.317 1.00 39.03 192 GLU A N 1
ATOM 1436 C CA . GLU A 1 192 ? -3.820 -26.359 3.187 1.00 39.03 192 GLU A CA 1
ATOM 1437 C C . GLU A 1 192 ? -4.962 -27.144 2.507 1.00 39.03 192 GLU A C 1
ATOM 1439 O O . GLU A 1 192 ? -5.928 -27.538 3.158 1.00 39.03 192 GLU A O 1
ATOM 1444 N N . ALA A 1 193 ? -4.861 -27.454 1.210 1.00 33.47 193 ALA A N 1
ATOM 1445 C CA . ALA A 1 193 ? -5.908 -28.174 0.470 1.00 33.47 193 ALA A CA 1
ATOM 1446 C C . ALA A 1 193 ? -5.777 -29.716 0.513 1.00 33.47 193 ALA A C 1
ATOM 1448 O O . ALA A 1 193 ? -6.314 -30.408 -0.355 1.00 33.47 193 ALA A O 1
ATOM 1449 N N . GLY A 1 194 ? -5.066 -30.274 1.501 1.00 36.66 194 GLY A N 1
ATOM 1450 C CA . GLY A 1 194 ? -4.737 -31.703 1.554 1.00 36.66 194 GLY A CA 1
ATOM 1451 C C . GLY A 1 194 ? -4.583 -32.275 2.964 1.00 36.66 194 GLY A C 1
ATOM 1452 O O . GLY A 1 194 ? -3.534 -32.818 3.288 1.00 36.66 194 GLY A O 1
ATOM 1453 N N . GLY A 1 195 ? -5.620 -32.187 3.800 1.00 28.50 195 GLY A N 1
ATOM 1454 C CA . GLY A 1 195 ? -5.656 -32.832 5.118 1.00 28.50 195 GLY A CA 1
ATOM 1455 C C . GLY A 1 195 ? -7.036 -33.405 5.420 1.00 28.50 195 GLY A C 1
ATOM 1456 O O . GLY A 1 195 ? -7.984 -32.671 5.672 1.00 28.50 195 GLY A O 1
ATOM 1457 N N . HIS A 1 196 ? -7.150 -34.727 5.334 1.00 30.19 196 HIS A N 1
ATOM 1458 C CA . HIS A 1 196 ? -8.386 -35.498 5.407 1.00 30.19 196 HIS A CA 1
ATOM 1459 C C . HIS A 1 196 ? -9.249 -35.233 6.650 1.00 30.19 196 HIS A C 1
ATOM 1461 O O . HIS A 1 196 ? -8.829 -35.371 7.795 1.00 30.19 196 HIS A O 1
ATOM 1467 N N . ARG A 1 197 ? -10.531 -34.994 6.367 1.00 33.38 197 ARG A N 1
ATOM 1468 C CA . ARG A 1 197 ? -11.670 -35.245 7.245 1.00 33.38 197 ARG A CA 1
ATOM 1469 C C . ARG A 1 197 ? -11.746 -36.748 7.535 1.00 33.38 197 ARG A C 1
ATOM 1471 O O . ARG A 1 197 ? -12.154 -37.506 6.661 1.00 33.38 197 ARG A O 1
ATOM 1478 N N . GLU A 1 198 ? -11.446 -37.157 8.759 1.00 29.70 198 GLU A N 1
ATOM 1479 C CA . GLU A 1 198 ? -12.025 -38.368 9.343 1.00 29.70 198 GLU A CA 1
ATOM 1480 C C . GLU A 1 198 ? -12.707 -38.002 10.656 1.00 29.70 198 GLU A C 1
ATOM 1482 O O . GLU A 1 198 ? -12.089 -37.678 11.667 1.00 29.70 198 GLU A O 1
ATOM 1487 N N . ALA A 1 199 ? -14.035 -38.025 10.599 1.00 32.50 199 ALA A N 1
ATOM 1488 C CA . ALA A 1 199 ? -14.867 -38.101 11.775 1.00 32.50 199 ALA A CA 1
ATOM 1489 C C . ALA A 1 199 ? -14.665 -39.475 12.421 1.00 32.50 199 ALA A C 1
ATOM 1491 O O . ALA A 1 199 ? -14.846 -40.500 11.762 1.00 32.50 199 ALA A O 1
ATOM 1492 N N . LYS A 1 200 ? -14.393 -39.504 13.725 1.00 28.88 200 LYS A N 1
ATOM 1493 C CA . LYS A 1 200 ? -14.790 -40.640 14.552 1.00 28.88 200 LYS A CA 1
ATOM 1494 C C . LYS A 1 200 ? -15.453 -40.124 15.820 1.00 28.88 200 LYS A C 1
ATOM 1496 O O . LYS A 1 200 ? -14.866 -39.373 16.590 1.00 28.88 200 LYS A O 1
ATOM 1501 N N . ALA A 1 201 ? -16.720 -40.489 15.941 1.00 30.55 201 ALA A N 1
ATOM 1502 C CA . ALA A 1 201 ? -17.606 -40.154 17.031 1.00 30.55 201 ALA A CA 1
ATOM 1503 C C . ALA A 1 201 ? -17.442 -41.124 18.217 1.00 30.55 201 ALA A C 1
ATOM 1505 O O . ALA A 1 201 ? -17.104 -42.290 18.023 1.00 30.55 201 ALA A O 1
ATOM 1506 N N . GLU A 1 202 ? -17.785 -40.581 19.388 1.00 30.23 202 GLU A N 1
ATOM 1507 C CA . GLU A 1 202 ? -18.391 -41.200 20.580 1.00 30.23 202 GLU A CA 1
ATOM 1508 C C . GLU A 1 202 ? -17.603 -42.143 21.509 1.00 30.23 202 GLU A C 1
ATOM 1510 O O . GLU A 1 202 ? -16.982 -43.123 21.108 1.00 30.23 202 GLU A O 1
ATOM 1515 N N . GLY A 1 203 ? -17.762 -41.858 22.811 1.00 24.69 203 GLY A N 1
ATOM 1516 C CA . GLY A 1 203 ? -17.435 -42.725 23.944 1.00 24.69 203 GLY A CA 1
ATOM 1517 C C . GLY A 1 203 ? -17.304 -41.944 25.257 1.00 24.69 203 GLY A C 1
ATOM 1518 O O . GLY A 1 203 ? -16.194 -41.607 25.653 1.00 24.69 203 GLY A O 1
ATOM 1519 N N . GLY A 1 204 ? -18.429 -41.614 25.902 1.00 23.09 204 GLY A N 1
ATOM 1520 C CA . GLY A 1 204 ? -18.477 -40.962 27.218 1.00 23.09 204 GLY A CA 1
ATOM 1521 C C . GLY A 1 204 ? -18.351 -41.917 28.416 1.00 23.09 204 GLY A C 1
ATOM 1522 O O . GLY A 1 204 ? -18.369 -43.130 28.238 1.00 23.09 204 GLY A O 1
ATOM 1523 N N . HIS A 1 205 ? -18.235 -41.298 29.603 1.00 26.47 205 HIS A N 1
ATOM 1524 C CA . HIS A 1 205 ? -18.411 -41.733 31.014 1.00 26.47 205 HIS A CA 1
ATOM 1525 C C . HIS A 1 205 ? -17.293 -41.052 31.828 1.00 26.47 205 HIS A C 1
ATOM 1527 O O . HIS A 1 205 ? -16.127 -41.221 31.496 1.00 26.47 205 HIS A O 1
ATOM 1533 N N . GLY A 1 206 ? -17.517 -40.158 32.794 1.00 24.94 206 GLY A N 1
ATOM 1534 C CA . GLY A 1 206 ? -18.411 -40.138 33.965 1.00 24.94 206 GLY A CA 1
ATOM 1535 C C . GLY A 1 206 ? -17.461 -39.794 35.133 1.00 24.94 206 GLY A C 1
ATOM 1536 O O . GLY A 1 206 ? -16.451 -40.464 35.284 1.00 24.94 206 GLY A O 1
ATOM 1537 N N . GLU A 1 207 ? -17.483 -38.613 35.743 1.00 28.64 207 GLU A N 1
ATOM 1538 C CA . GLU A 1 207 ? -18.390 -38.084 36.773 1.00 28.64 207 GLU A CA 1
ATOM 1539 C C . GLU A 1 207 ? -17.572 -37.799 38.053 1.00 28.64 207 GLU A C 1
ATOM 1541 O O . GLU A 1 207 ? -16.810 -38.639 38.514 1.00 28.64 207 GLU A O 1
ATOM 1546 N N . ALA A 1 208 ? -17.712 -36.556 38.525 1.00 30.09 208 ALA A N 1
ATOM 1547 C CA . ALA A 1 208 ? -17.565 -35.993 39.871 1.00 30.09 208 ALA A CA 1
ATOM 1548 C C . ALA A 1 208 ? -16.547 -36.557 40.890 1.00 30.09 208 ALA A C 1
ATOM 1550 O O . ALA A 1 208 ? -16.603 -37.711 41.300 1.00 30.09 208 ALA A O 1
ATOM 1551 N N . SER A 1 209 ? -15.806 -35.641 41.525 1.00 29.39 209 SER A N 1
ATOM 1552 C CA . SER A 1 209 ? -16.102 -35.246 42.917 1.00 29.39 209 SER A CA 1
ATOM 1553 C C . SER A 1 209 ? -15.433 -33.914 43.259 1.00 29.39 209 SER A C 1
ATOM 1555 O O . SER A 1 209 ? -14.240 -33.719 43.036 1.00 29.39 209 SER A O 1
ATOM 1557 N N . ALA A 1 210 ? -16.246 -32.994 43.770 1.00 32.53 210 ALA A N 1
ATOM 1558 C CA . ALA A 1 210 ? -15.823 -31.821 44.512 1.00 32.53 210 ALA A CA 1
ATOM 1559 C C . ALA A 1 210 ? -15.646 -32.219 45.981 1.00 32.53 210 ALA A C 1
ATOM 1561 O O . ALA A 1 210 ? -16.467 -32.980 46.487 1.00 32.53 210 ALA A O 1
ATOM 1562 N N . GLU A 1 211 ? -14.660 -31.650 46.671 1.00 30.95 211 GLU A N 1
ATOM 1563 C CA . GLU A 1 211 ? -14.766 -31.443 48.113 1.00 30.95 211 GLU A CA 1
ATOM 1564 C C . GLU A 1 211 ? -14.008 -30.183 48.543 1.00 30.95 211 GLU A C 1
ATOM 1566 O O . GLU A 1 211 ? -12.940 -29.843 48.035 1.00 30.95 211 GLU A O 1
ATOM 1571 N N . ASP A 1 212 ? -14.698 -29.476 49.425 1.00 28.20 212 ASP A N 1
ATOM 1572 C CA . ASP A 1 212 ? -14.486 -28.167 50.021 1.00 28.20 212 ASP A CA 1
ATOM 1573 C C . ASP A 1 212 ? -13.447 -28.229 51.161 1.00 28.20 212 ASP A C 1
ATOM 1575 O O . ASP A 1 212 ? -13.198 -29.300 51.717 1.00 28.20 212 ASP A O 1
ATOM 1579 N N . GLY A 1 213 ? -12.846 -27.097 51.545 1.00 27.14 213 GLY A N 1
ATOM 1580 C CA . GLY A 1 213 ? -11.867 -27.086 52.642 1.00 27.14 213 GLY A CA 1
ATOM 1581 C C . GLY A 1 213 ? -11.089 -25.783 52.835 1.00 27.14 213 GLY A C 1
ATOM 1582 O O . GLY A 1 213 ? -9.936 -25.664 52.442 1.00 27.14 213 GLY A O 1
ATOM 1583 N N . SER A 1 214 ? -11.752 -24.828 53.475 1.00 28.89 214 SER A N 1
ATOM 1584 C CA . SER A 1 214 ? -11.332 -23.502 53.960 1.00 28.89 214 SER A CA 1
ATOM 1585 C C . SER A 1 214 ? -10.121 -23.410 54.923 1.00 28.89 214 SER A C 1
ATOM 1587 O O . SER A 1 214 ? -9.795 -24.378 55.603 1.00 28.89 214 SER A O 1
ATOM 1589 N N . HIS A 1 215 ? -9.646 -22.156 55.098 1.00 31.19 215 HIS A N 1
ATOM 1590 C CA . HIS A 1 215 ? -8.694 -21.573 56.083 1.00 31.19 215 HIS A CA 1
ATOM 1591 C C . HIS A 1 215 ? -7.196 -21.683 55.701 1.00 31.19 215 HIS A C 1
ATOM 1593 O O . HIS A 1 215 ? -6.743 -22.725 55.267 1.00 31.19 215 HIS A O 1
ATOM 1599 N N . GLU A 1 216 ? -6.341 -20.656 55.780 1.00 34.59 216 GLU A N 1
ATOM 1600 C CA . GLU A 1 216 ? -6.289 -19.509 56.691 1.00 34.59 216 GLU A CA 1
ATOM 1601 C C . GLU A 1 216 ? -5.404 -18.378 56.112 1.00 34.59 216 GLU A C 1
ATOM 1603 O O . GLU A 1 216 ? -4.475 -18.609 55.340 1.00 34.59 216 GLU A O 1
ATOM 1608 N N . VAL A 1 217 ? -5.713 -17.143 56.502 1.00 42.91 217 VAL A N 1
ATOM 1609 C CA . VAL A 1 217 ? -4.968 -15.901 56.245 1.00 42.91 217 VAL A CA 1
ATOM 1610 C C . VAL A 1 217 ? -3.706 -15.805 57.108 1.00 42.91 217 VAL A C 1
ATOM 1612 O O . VAL A 1 217 ? -3.785 -16.005 58.313 1.00 42.91 217 VAL A O 1
ATOM 1615 N N . ALA A 1 218 ? -2.594 -15.327 56.540 1.00 37.09 218 ALA A N 1
ATOM 1616 C CA . ALA A 1 218 ? -1.615 -14.530 57.283 1.00 37.09 218 ALA A CA 1
ATOM 1617 C C . ALA A 1 218 ? -0.821 -13.611 56.342 1.00 37.09 218 ALA A C 1
ATOM 1619 O O . ALA A 1 218 ? -0.123 -14.056 55.433 1.00 37.09 218 ALA A O 1
ATOM 1620 N N . ALA A 1 219 ? -0.948 -12.311 56.589 1.00 40.97 219 ALA A N 1
ATOM 1621 C CA . ALA A 1 219 ? -0.085 -11.263 56.073 1.00 40.97 219 ALA A CA 1
ATOM 1622 C C . ALA A 1 219 ? 1.220 -11.195 56.886 1.00 40.97 219 ALA A C 1
ATOM 1624 O O . ALA A 1 219 ? 1.172 -11.341 58.104 1.00 40.97 219 ALA A O 1
ATOM 1625 N N . SER A 1 220 ? 2.341 -10.846 56.249 1.00 36.75 220 SER A N 1
ATOM 1626 C CA . SER A 1 220 ? 3.272 -9.852 56.804 1.00 36.75 220 SER A CA 1
ATOM 1627 C C . SER A 1 220 ? 4.225 -9.330 55.732 1.00 36.75 220 SER A C 1
ATOM 1629 O O . SER A 1 220 ? 4.866 -10.101 55.021 1.00 36.75 220 SER A O 1
ATOM 1631 N N . GLU A 1 221 ? 4.315 -8.009 55.678 1.00 35.03 221 GLU A N 1
ATOM 1632 C CA . GLU A 1 221 ? 5.337 -7.209 55.010 1.00 35.03 221 GLU A CA 1
ATOM 1633 C C . GLU A 1 221 ? 6.755 -7.565 55.490 1.00 35.03 221 GLU A C 1
ATOM 1635 O O . GLU A 1 221 ? 6.922 -7.923 56.658 1.00 35.03 221 GLU A O 1
ATOM 1640 N N . HIS A 1 222 ? 7.749 -7.415 54.605 1.00 35.59 222 HIS A N 1
ATOM 1641 C CA . HIS A 1 222 ? 9.026 -6.701 54.793 1.00 35.59 222 HIS A CA 1
ATOM 1642 C C . HIS A 1 222 ? 9.660 -6.454 53.417 1.00 35.59 222 HIS A C 1
ATOM 1644 O O . HIS A 1 222 ? 9.608 -7.379 52.574 1.00 35.59 222 HIS A O 1
#

pLDDT: mean 78.83, std 23.45, range [23.09, 98.56]

Radius of gyration: 30.18 Å; chains: 1; bounding box: 39×56×116 Å

Foldseek 3Di:
DDDDDPDPPCDPVNVVVVVVVCVVVVVVVVVCCVVCVCVPVNDDLLLQQAFAKEWLDWDWDQDPNFTEIETEIEDQDFFLSRQLSQQLLQQQACVVPDDGQKYKYFYFYPLEDSDPVRSDDQRTAKIKIAGPDQVVPPPGPDRIWIKGAGGGADNNRGGDHDIDIDDPVRSVVSVVRNPDRHHHHYPCVPPPPDDDDDDDDDDDDDDDDDDDDDDDDDDDDD

Secondary structure (DSSP, 8-state):
-----------HHHHHHHHHHHHHHHHHHHHHHHHHHHHHH-S-HHHHH----EEEEEEEEEETTEEEEEEEEEE---SHHHHHHHHHHHHHHHHHHS--SEEEEEEEETTS--SGGGSSGGGEEEEEEE-SSGGGSTT--SSEEEEEE-SPBPTTS-B-S-EEE--HHHHHHHHHH-------B-TTTTTTS-----------------------------